Protein AF-A0A5Q4DHP2-F1 (afdb_monomer)

Radius of gyration: 15.1 Å; Cα contacts (8 Å, |Δi|>4): 391; chains: 1; bounding box: 38×34×38 Å

pLDDT: mean 88.83, std 15.79, range [31.44, 98.5]

Mean predicted aligned error: 5.49 Å

Sequence (181 aa):
MDDLSERLFAHYVGGRWRVPLSTQQMPVTGQDGRQIGQIVIAGARDFARAQAMMRGADGQARDRLALALKNICPVMAEAVALARPAEIPVLLAAEPDDPAAFGAVLGASLGAGGLWCPRPEVAPLATLIAVAVDAAEVPPGAFALLNAFTVQTSPLLRATGLATLGAARGGTPLGAAYMQL

Structure (mmCIF, N/CA/C/O backbone):
data_AF-A0A5Q4DHP2-F1
#
_entry.id   AF-A0A5Q4DHP2-F1
#
loop_
_atom_site.group_PDB
_atom_site.id
_atom_site.type_symbol
_atom_site.label_atom_id
_atom_site.label_alt_id
_atom_site.label_comp_id
_atom_site.label_asym_id
_atom_site.label_entity_id
_atom_site.label_seq_id
_atom_site.pdbx_PDB_ins_code
_atom_site.Cartn_x
_atom_site.Cartn_y
_atom_site.Cartn_z
_atom_site.occupancy
_atom_site.B_iso_or_equiv
_atom_site.auth_seq_id
_atom_site.auth_comp_id
_atom_site.auth_asym_id
_atom_site.auth_atom_id
_atom_site.pdbx_PDB_model_num
ATOM 1 N N . MET A 1 1 ? -21.307 5.635 -3.890 1.00 48.81 1 MET A N 1
ATOM 2 C CA . MET A 1 1 ? -20.833 6.150 -2.587 1.00 48.81 1 MET A CA 1
ATOM 3 C C . MET A 1 1 ? -20.654 4.993 -1.606 1.00 48.81 1 MET A C 1
ATOM 5 O O . MET A 1 1 ? -19.634 4.964 -0.937 1.00 48.81 1 MET A O 1
ATOM 9 N N . ASP A 1 2 ? -21.557 4.008 -1.627 1.00 56.94 2 ASP A N 1
ATOM 10 C CA . ASP A 1 2 ? -21.569 2.831 -0.733 1.00 56.94 2 ASP A CA 1
ATOM 11 C C . ASP A 1 2 ? -20.309 1.936 -0.797 1.00 56.94 2 ASP A C 1
ATOM 13 O O . ASP A 1 2 ? -19.827 1.461 0.228 1.00 56.94 2 ASP A O 1
ATOM 17 N N . ASP A 1 3 ? -19.691 1.793 -1.974 1.00 77.88 3 ASP A N 1
ATOM 18 C CA . ASP A 1 3 ? -18.500 0.944 -2.175 1.00 77.88 3 ASP A CA 1
ATOM 19 C C . ASP A 1 3 ? -17.247 1.446 -1.419 1.00 77.88 3 ASP A C 1
ATOM 21 O O . ASP A 1 3 ? -16.460 0.660 -0.896 1.00 77.88 3 ASP A O 1
ATOM 25 N N . LEU A 1 4 ? -17.063 2.767 -1.279 1.00 79.25 4 LEU A N 1
ATOM 26 C CA . LEU A 1 4 ? -15.888 3.301 -0.575 1.00 79.25 4 LEU A CA 1
ATOM 27 C C . LEU A 1 4 ? -15.957 3.007 0.929 1.00 79.25 4 LEU A C 1
ATOM 29 O O . LEU A 1 4 ? -14.945 2.651 1.532 1.00 79.25 4 LEU A O 1
ATOM 33 N N . SER A 1 5 ? -17.146 3.133 1.528 1.00 78.69 5 SER A N 1
ATOM 34 C CA . SER A 1 5 ? -17.343 2.817 2.943 1.00 78.69 5 SER A CA 1
ATOM 35 C C . SER A 1 5 ? -17.077 1.348 3.247 1.00 78.69 5 SER A C 1
ATOM 37 O O . SER A 1 5 ? -16.419 1.062 4.240 1.00 78.69 5 SER A O 1
ATOM 39 N N . GLU A 1 6 ? -17.502 0.420 2.386 1.00 84.44 6 GLU A N 1
ATOM 40 C CA . GLU A 1 6 ? -17.224 -1.010 2.569 1.00 84.44 6 GLU A CA 1
ATOM 41 C C . GLU A 1 6 ? -15.728 -1.320 2.442 1.00 84.44 6 GLU A C 1
ATOM 43 O O . GLU A 1 6 ? -15.166 -2.062 3.253 1.00 84.44 6 GLU A O 1
ATOM 48 N N . ARG A 1 7 ? -15.046 -0.692 1.477 1.00 90.38 7 ARG A N 1
ATOM 49 C CA . ARG A 1 7 ? -13.598 -0.857 1.280 1.00 90.38 7 ARG A CA 1
ATOM 50 C C . ARG A 1 7 ? -12.764 -0.313 2.439 1.00 90.38 7 ARG A C 1
ATOM 52 O O . ARG A 1 7 ? -11.714 -0.884 2.726 1.00 90.38 7 ARG A O 1
ATOM 59 N N . LEU A 1 8 ? -13.233 0.714 3.154 1.00 89.38 8 LEU A N 1
ATOM 60 C CA . LEU A 1 8 ? -12.570 1.205 4.373 1.00 89.38 8 LEU A CA 1
ATOM 61 C C . LEU A 1 8 ? -12.529 0.140 5.488 1.00 89.38 8 LEU A C 1
ATOM 63 O O . LEU A 1 8 ? -11.553 0.065 6.236 1.00 89.38 8 LEU A O 1
ATOM 67 N N . PHE A 1 9 ? -13.524 -0.748 5.557 1.00 93.19 9 PHE A N 1
ATOM 68 C CA . PHE A 1 9 ? -13.530 -1.872 6.503 1.00 93.19 9 PHE A CA 1
ATOM 69 C C . PHE A 1 9 ? -12.667 -3.062 6.062 1.00 93.19 9 PHE A C 1
ATOM 71 O O . PHE A 1 9 ? -12.514 -4.017 6.826 1.00 93.19 9 PHE A O 1
ATOM 78 N N . ALA A 1 10 ? -12.101 -3.035 4.856 1.00 95.00 10 ALA A N 1
ATOM 79 C CA . ALA A 1 10 ? -11.323 -4.129 4.295 1.00 95.00 10 ALA A CA 1
ATOM 80 C C . ALA A 1 10 ? -9.821 -3.812 4.238 1.00 95.00 10 ALA A C 1
ATOM 82 O O . ALA A 1 10 ? -9.379 -2.667 4.300 1.00 95.00 10 ALA A O 1
ATOM 83 N N . HIS A 1 11 ? -9.013 -4.859 4.101 1.00 96.94 11 HIS A N 1
ATOM 84 C CA . HIS A 1 11 ? -7.617 -4.743 3.688 1.00 96.94 11 HIS A CA 1
ATOM 85 C C . HIS A 1 11 ? -7.494 -5.135 2.221 1.00 96.94 11 HIS A C 1
ATOM 87 O O . HIS A 1 11 ? -8.142 -6.088 1.785 1.00 96.94 11 HIS A O 1
ATOM 93 N N . TYR A 1 12 ? -6.633 -4.461 1.465 1.00 97.88 12 TYR A N 1
ATOM 94 C CA . TYR A 1 12 ? -6.304 -4.898 0.112 1.00 97.88 12 TYR A CA 1
ATOM 95 C C . TYR A 1 12 ? -5.053 -5.771 0.178 1.00 97.88 12 TYR A C 1
ATOM 97 O O . TYR A 1 12 ? -3.960 -5.270 0.428 1.00 97.88 12 TYR A O 1
ATOM 105 N N . VAL A 1 13 ? -5.204 -7.090 0.028 1.00 97.75 13 VAL A N 1
ATOM 106 C CA . VAL A 1 13 ? -4.106 -8.053 0.213 1.00 97.75 13 VAL A CA 1
ATOM 107 C C . VAL A 1 13 ? -4.171 -9.156 -0.835 1.00 97.75 13 VAL A C 1
ATOM 109 O O . VAL A 1 13 ? -5.170 -9.874 -0.956 1.00 97.75 13 VAL A O 1
ATOM 112 N N . GLY A 1 14 ? -3.068 -9.330 -1.566 1.00 96.06 14 GLY A N 1
ATOM 113 C CA . GLY A 1 14 ? -2.973 -10.345 -2.612 1.00 96.06 14 GLY A CA 1
ATOM 114 C C . GLY A 1 14 ? -3.927 -10.070 -3.773 1.00 96.06 14 GLY A C 1
ATOM 115 O O . GLY A 1 14 ? -4.608 -10.991 -4.223 1.00 96.06 14 GLY A O 1
ATOM 116 N N . GLY A 1 15 ? -4.018 -8.804 -4.192 1.00 96.62 15 GLY A N 1
ATOM 117 C CA . GLY A 1 15 ? -4.830 -8.377 -5.335 1.00 96.62 15 GLY A CA 1
ATOM 118 C C . GLY A 1 15 ? -6.342 -8.433 -5.104 1.00 96.62 15 GLY A C 1
ATOM 119 O O . GLY A 1 15 ? -7.086 -8.603 -6.060 1.00 96.62 15 GLY A O 1
ATOM 120 N N . ARG A 1 16 ? -6.805 -8.431 -3.844 1.00 96.81 16 ARG A N 1
ATOM 121 C CA . ARG A 1 16 ? -8.233 -8.492 -3.492 1.00 96.81 16 ARG A CA 1
ATOM 122 C C . ARG A 1 16 ? -8.518 -7.748 -2.194 1.00 96.81 16 ARG A C 1
ATOM 124 O O . ARG A 1 16 ? -7.707 -7.787 -1.266 1.00 96.81 16 ARG A O 1
ATOM 131 N N . TRP A 1 17 ? -9.719 -7.192 -2.093 1.00 97.06 17 TRP A N 1
ATOM 132 C CA . TRP A 1 17 ? -10.302 -6.746 -0.828 1.00 97.06 17 TRP A CA 1
ATOM 133 C C . TRP A 1 17 ? -10.620 -7.956 0.054 1.00 97.06 17 TRP A C 1
ATOM 135 O O . TRP A 1 17 ? -11.242 -8.926 -0.388 1.00 97.06 17 TRP A O 1
ATOM 145 N N . ARG A 1 18 ? -10.148 -7.940 1.298 1.00 96.38 18 ARG A N 1
ATOM 146 C CA . ARG A 1 18 ? -10.297 -9.038 2.255 1.00 96.38 18 ARG A CA 1
ATOM 147 C C . ARG A 1 18 ? -10.764 -8.514 3.596 1.00 96.38 18 ARG A C 1
ATOM 149 O O . ARG A 1 18 ? -10.288 -7.486 4.072 1.00 96.38 18 ARG A O 1
ATOM 156 N N . VAL A 1 19 ? -11.613 -9.309 4.238 1.00 95.12 19 VAL A N 1
ATOM 157 C CA . VAL A 1 19 ? -12.002 -9.082 5.627 1.00 95.12 19 VAL A CA 1
ATOM 158 C C . VAL A 1 19 ? -10.744 -9.153 6.516 1.00 95.12 19 VAL A C 1
ATOM 160 O O . VAL A 1 19 ? -9.945 -10.103 6.389 1.00 95.12 19 VAL A O 1
ATOM 163 N N . PRO A 1 20 ? -10.519 -8.145 7.369 1.00 96.06 20 PRO A N 1
ATOM 164 C CA . PRO A 1 20 ? -9.469 -8.150 8.382 1.00 96.06 20 PRO A CA 1
ATOM 165 C C . PRO A 1 20 ? -9.639 -9.312 9.366 1.00 96.06 20 PRO A C 1
ATOM 167 O O . PRO A 1 20 ? -10.753 -9.748 9.647 1.00 96.06 20 PRO A O 1
ATOM 170 N N . LEU A 1 21 ? -8.529 -9.855 9.863 1.00 95.12 21 LEU A N 1
ATOM 171 C CA . LEU A 1 21 ? -8.540 -10.923 10.872 1.00 95.12 21 LEU A CA 1
ATOM 172 C C . LEU A 1 21 ? -8.610 -10.362 12.296 1.00 95.12 21 LEU A C 1
ATOM 174 O O . LEU A 1 21 ? -8.983 -11.078 13.226 1.00 95.12 21 LEU A O 1
ATOM 178 N N . SER A 1 22 ? -8.226 -9.100 12.463 1.00 93.06 22 SER A N 1
ATOM 179 C CA . SER A 1 22 ? -8.488 -8.307 13.659 1.00 93.06 22 SER A CA 1
ATOM 180 C C . SER A 1 22 ? -9.963 -7.910 13.765 1.00 93.06 22 SER A C 1
ATOM 182 O O . SER A 1 22 ? -10.685 -7.855 12.773 1.00 93.06 22 SER A O 1
ATOM 184 N N . THR A 1 23 ? -10.406 -7.597 14.981 1.00 92.44 23 THR A N 1
ATOM 185 C CA . THR A 1 23 ? -11.750 -7.072 15.273 1.00 92.44 23 THR A CA 1
ATOM 186 C C . THR A 1 23 ? -11.724 -5.633 15.776 1.00 92.44 23 THR A C 1
ATOM 188 O O . THR A 1 23 ? -12.780 -5.043 15.998 1.00 92.44 23 THR A O 1
ATOM 191 N N . GLN A 1 24 ? -10.538 -5.056 15.974 1.00 93.62 24 GLN A N 1
ATOM 192 C CA . GLN A 1 24 ? -10.408 -3.720 16.533 1.00 93.62 24 GLN A CA 1
ATOM 193 C C . GLN A 1 24 ? -10.740 -2.665 15.480 1.00 93.62 24 GLN A C 1
ATOM 195 O O . GLN A 1 24 ? -10.129 -2.644 14.419 1.00 93.62 24 GLN A O 1
ATOM 200 N N . GLN A 1 25 ? -11.674 -1.767 15.785 1.00 94.12 25 GLN A N 1
ATOM 201 C CA . GLN A 1 25 ? -12.163 -0.755 14.850 1.00 94.12 25 GLN A CA 1
ATOM 202 C C . GLN A 1 25 ? -11.811 0.662 15.304 1.00 94.12 25 GLN A C 1
ATOM 204 O O . GLN A 1 25 ? -11.625 0.917 16.495 1.00 94.12 25 GLN A O 1
ATOM 209 N N . MET A 1 26 ? -11.750 1.587 14.350 1.00 93.31 26 MET A N 1
ATOM 210 C CA . MET A 1 26 ? -11.529 3.012 14.591 1.00 93.31 26 MET A CA 1
ATOM 211 C C . MET A 1 26 ? -12.371 3.849 13.616 1.00 93.31 26 MET A C 1
ATOM 213 O O . MET A 1 26 ? -12.418 3.519 12.427 1.00 93.31 26 MET A O 1
ATOM 217 N N . PRO A 1 27 ? -13.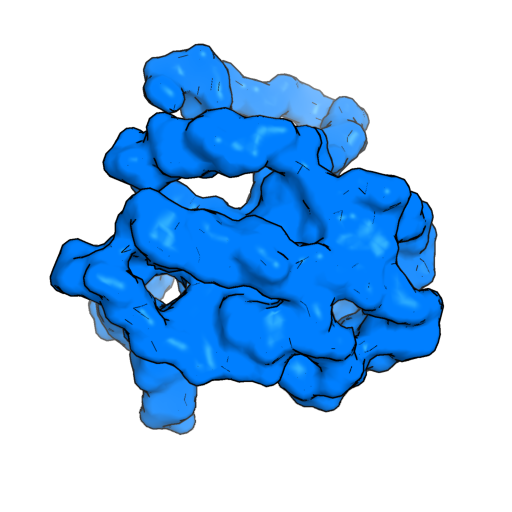052 4.916 14.080 1.00 92.88 27 PRO A N 1
ATOM 218 C CA . PRO A 1 27 ? -13.771 5.815 13.186 1.00 92.88 27 PRO A CA 1
ATOM 219 C C . PRO A 1 27 ? -12.794 6.594 12.302 1.00 92.88 27 PRO A C 1
ATOM 221 O O . PRO A 1 27 ? -11.733 7.016 12.756 1.00 92.88 27 PRO A O 1
ATOM 224 N N . VAL A 1 28 ? -13.184 6.823 11.050 1.00 89.44 28 VAL A N 1
ATOM 225 C CA . VAL A 1 28 ? -12.480 7.736 10.144 1.00 89.44 28 VAL A CA 1
ATOM 226 C C . VAL A 1 28 ? -13.277 9.027 10.069 1.00 89.44 28 VAL A C 1
ATOM 228 O O . VAL A 1 28 ? -14.464 9.009 9.729 1.00 89.44 28 VAL A O 1
ATOM 231 N N . THR A 1 29 ? -12.632 10.144 10.386 1.00 88.44 29 THR A N 1
ATOM 232 C CA . THR A 1 29 ? -13.229 11.481 10.331 1.00 88.44 29 THR A CA 1
ATOM 233 C C . THR A 1 29 ? -12.722 12.252 9.120 1.00 88.44 29 THR A C 1
ATOM 235 O O . THR A 1 29 ? -11.529 12.233 8.820 1.00 88.44 29 THR A O 1
ATOM 238 N N . GLY A 1 30 ? -13.628 12.940 8.429 1.00 83.31 30 GLY A N 1
ATOM 239 C CA . GLY A 1 30 ? -13.288 13.908 7.394 1.00 83.31 30 GLY A CA 1
ATOM 240 C C . GLY A 1 30 ? -12.648 15.171 7.977 1.00 83.31 30 GLY A C 1
ATOM 241 O O . GLY A 1 30 ? -12.570 15.355 9.192 1.00 83.31 30 GLY A O 1
ATOM 242 N N . GLN A 1 31 ? -12.215 16.073 7.096 1.00 81.88 31 GLN A N 1
ATOM 243 C CA . GLN A 1 31 ? -11.607 17.354 7.489 1.00 81.88 31 GLN A CA 1
ATOM 244 C C . GLN A 1 31 ? -12.572 18.274 8.254 1.00 81.88 31 GLN A C 1
ATOM 246 O O . GLN A 1 31 ? -12.134 19.115 9.031 1.00 81.88 31 GLN A O 1
ATOM 251 N N . ASP A 1 32 ? -13.879 18.104 8.057 1.00 86.69 32 ASP A N 1
ATOM 252 C CA . ASP A 1 32 ? -14.941 18.815 8.776 1.00 86.69 32 ASP A CA 1
ATOM 253 C C . ASP A 1 32 ? -15.258 18.197 10.154 1.00 86.69 32 ASP A C 1
ATOM 255 O O . ASP A 1 32 ? -16.198 18.621 10.828 1.00 86.69 32 ASP A O 1
ATOM 259 N N . GLY A 1 33 ? -14.498 17.175 10.566 1.00 86.19 33 GLY A N 1
ATOM 260 C CA . GLY A 1 33 ? -14.683 16.441 11.815 1.00 86.19 33 GLY A CA 1
ATOM 261 C C . GLY A 1 33 ? -15.840 15.441 11.793 1.00 86.19 33 GLY A C 1
ATOM 262 O O . GLY A 1 33 ? -16.047 14.737 12.783 1.00 86.19 33 GLY A O 1
ATOM 263 N N . ARG A 1 34 ? -16.596 15.330 10.693 1.00 89.12 34 ARG A N 1
ATOM 264 C CA . ARG A 1 34 ? -17.684 14.351 10.591 1.00 89.12 34 ARG A CA 1
ATOM 265 C C . ARG A 1 34 ? -17.127 12.961 10.342 1.00 89.12 34 ARG A C 1
ATOM 267 O O . ARG A 1 34 ? -16.159 12.785 9.608 1.00 89.12 34 ARG A O 1
ATOM 274 N N . GLN A 1 35 ? -17.767 11.950 10.918 1.00 90.06 35 GLN A N 1
ATOM 275 C CA . GLN A 1 35 ? -17.424 10.566 10.625 1.00 90.06 35 GLN A CA 1
ATOM 276 C C . GLN A 1 35 ? -17.836 10.222 9.187 1.00 90.06 35 GLN A C 1
ATOM 278 O O . GLN A 1 35 ? -19.002 10.364 8.823 1.00 90.06 35 GLN A O 1
ATOM 283 N N . ILE A 1 36 ? -16.877 9.752 8.390 1.00 86.94 36 ILE A N 1
ATOM 284 C CA . ILE A 1 36 ? -17.075 9.353 6.986 1.00 86.94 36 ILE A CA 1
ATOM 285 C C . ILE A 1 36 ? -16.995 7.834 6.786 1.00 86.94 36 ILE A C 1
ATOM 287 O O . ILE A 1 36 ? -17.306 7.336 5.708 1.00 86.94 36 ILE A O 1
ATOM 291 N N . GLY A 1 37 ? -16.585 7.088 7.815 1.00 89.06 37 GLY A N 1
ATOM 292 C CA . GLY A 1 37 ? -16.509 5.631 7.780 1.00 89.06 37 GLY A CA 1
ATOM 293 C C . GLY A 1 37 ? -15.871 5.049 9.037 1.00 89.06 37 GLY A C 1
ATOM 294 O O . GLY A 1 37 ? -15.739 5.731 10.059 1.00 89.06 37 GLY A O 1
ATOM 295 N N . GLN A 1 38 ? -15.471 3.783 8.961 1.00 92.81 38 GLN A N 1
ATOM 296 C CA . GLN A 1 38 ? -14.620 3.142 9.961 1.00 92.81 38 GLN A CA 1
ATOM 297 C C . GLN A 1 38 ? -13.604 2.239 9.265 1.00 92.81 38 GLN A C 1
ATOM 299 O O . GLN A 1 38 ? -13.828 1.769 8.151 1.00 92.81 38 GLN A O 1
ATOM 304 N N . ILE A 1 39 ? -12.494 2.007 9.949 1.00 94.12 39 ILE A N 1
ATOM 305 C CA . ILE A 1 39 ? -11.455 1.062 9.555 1.00 94.12 39 ILE A CA 1
ATOM 306 C C . ILE A 1 39 ? -11.325 -0.020 10.620 1.00 94.12 39 ILE A C 1
ATOM 308 O O . ILE A 1 39 ? -11.606 0.217 11.797 1.00 94.12 39 ILE A O 1
ATOM 312 N N . VAL A 1 40 ? -10.838 -1.191 10.223 1.00 95.06 40 VAL A N 1
ATOM 313 C CA . VAL A 1 40 ? -10.347 -2.202 11.165 1.00 95.06 40 VAL A CA 1
ATOM 314 C C . VAL A 1 40 ? -8.829 -2.087 11.239 1.00 95.06 40 VAL A C 1
ATOM 316 O O . VAL A 1 40 ? -8.166 -2.063 10.206 1.00 95.06 40 VAL A O 1
ATOM 319 N N . ILE A 1 41 ? -8.283 -2.008 12.448 1.00 94.25 41 ILE A N 1
ATOM 320 C CA . ILE A 1 41 ? -6.846 -1.927 12.708 1.00 94.25 41 ILE A CA 1
ATOM 321 C C . ILE A 1 41 ? -6.234 -3.318 12.530 1.00 94.25 41 ILE A C 1
ATOM 323 O O . ILE A 1 41 ? -6.621 -4.267 13.215 1.00 94.25 41 ILE A O 1
ATOM 327 N N . ALA A 1 42 ? -5.260 -3.425 11.631 1.00 95.12 42 ALA A N 1
ATOM 328 C CA . ALA A 1 42 ? -4.580 -4.656 11.269 1.00 95.12 42 ALA A CA 1
ATOM 329 C C . ALA A 1 42 ? -3.868 -5.286 12.471 1.00 95.12 42 ALA A C 1
ATOM 331 O O . ALA A 1 42 ? -3.064 -4.648 13.155 1.00 95.12 42 ALA A O 1
ATOM 332 N N . GLY A 1 43 ? -4.137 -6.571 12.702 1.00 95.25 43 GLY A N 1
ATOM 333 C CA . GLY A 1 43 ? -3.461 -7.362 13.728 1.00 95.25 43 GLY A CA 1
ATOM 334 C C . GLY A 1 43 ? -2.265 -8.134 13.171 1.00 95.25 43 GLY A C 1
ATOM 335 O O . GLY A 1 43 ? -2.049 -8.208 11.963 1.00 95.25 43 GLY A O 1
ATOM 336 N N . ALA A 1 44 ? -1.508 -8.807 14.042 1.00 95.12 44 ALA A N 1
ATOM 337 C CA . ALA A 1 44 ? -0.331 -9.592 13.643 1.00 95.12 44 ALA A CA 1
ATOM 338 C C . ALA A 1 44 ? -0.628 -10.619 12.528 1.00 95.12 44 ALA A C 1
ATOM 340 O O . ALA A 1 44 ? 0.183 -10.826 11.626 1.00 95.12 44 ALA A O 1
ATOM 341 N N . ARG A 1 45 ? -1.819 -11.232 12.553 1.00 96.44 45 ARG A N 1
ATOM 342 C CA . ARG A 1 45 ? -2.266 -12.177 11.519 1.00 96.44 45 ARG A CA 1
ATOM 343 C C . ARG A 1 45 ? -2.508 -11.513 10.161 1.00 96.44 45 ARG A C 1
ATOM 345 O O . ARG A 1 45 ? -2.268 -12.150 9.138 1.00 96.44 45 ARG A O 1
ATOM 352 N N . ASP A 1 46 ? -2.944 -10.256 10.136 1.00 97.38 46 ASP A N 1
ATOM 353 C CA . ASP A 1 46 ? -3.106 -9.488 8.899 1.00 97.38 46 ASP A CA 1
ATOM 354 C C . ASP A 1 46 ? -1.747 -9.163 8.274 1.00 97.38 46 ASP A C 1
ATOM 356 O O . ASP A 1 46 ? -1.556 -9.389 7.078 1.00 97.38 46 ASP A O 1
ATOM 360 N N . PHE A 1 47 ? -0.773 -8.749 9.093 1.00 96.38 47 PHE A N 1
ATOM 361 C CA . PHE A 1 47 ? 0.612 -8.533 8.659 1.00 96.38 47 PHE A CA 1
ATOM 362 C C . PHE A 1 47 ? 1.267 -9.806 8.124 1.00 96.38 47 PHE A C 1
ATOM 364 O O . PHE A 1 47 ? 1.908 -9.770 7.073 1.00 96.38 47 PHE A O 1
ATOM 371 N N . ALA A 1 48 ? 1.107 -10.935 8.820 1.00 96.38 48 ALA A N 1
ATOM 372 C CA . ALA A 1 48 ? 1.632 -12.220 8.363 1.00 96.38 48 ALA A CA 1
ATOM 373 C C . ALA A 1 48 ? 1.004 -12.638 7.022 1.00 96.38 48 ALA A C 1
ATOM 375 O O . ALA A 1 48 ? 1.715 -13.057 6.109 1.00 96.38 48 ALA A O 1
ATOM 376 N N . ARG A 1 49 ? -0.318 -12.460 6.874 1.00 97.31 49 ARG A N 1
ATOM 377 C CA . ARG A 1 49 ? -1.042 -12.724 5.623 1.00 97.31 49 ARG A CA 1
ATOM 378 C C . ARG A 1 49 ? -0.539 -11.844 4.478 1.00 97.31 49 ARG A C 1
ATOM 380 O O . ARG A 1 49 ? -0.335 -12.360 3.386 1.00 97.31 49 ARG A O 1
ATOM 387 N N . ALA A 1 50 ? -0.325 -10.550 4.714 1.00 97.38 50 ALA A N 1
ATOM 388 C CA . ALA A 1 50 ? 0.182 -9.638 3.691 1.00 97.38 50 ALA A CA 1
ATOM 389 C C . ALA A 1 50 ? 1.599 -10.009 3.235 1.00 97.38 50 ALA A C 1
ATOM 391 O O . ALA A 1 50 ? 1.834 -10.150 2.037 1.00 97.38 50 ALA A O 1
ATOM 392 N N . GLN A 1 51 ? 2.513 -10.246 4.179 1.00 96.38 51 GLN A N 1
ATOM 393 C CA . GLN A 1 51 ? 3.902 -10.611 3.879 1.00 96.38 51 GLN A CA 1
ATOM 394 C C . GLN A 1 51 ? 4.018 -11.939 3.129 1.00 96.38 51 GLN A C 1
ATOM 396 O O . GLN A 1 51 ? 4.753 -12.031 2.149 1.00 96.38 51 GLN A O 1
ATOM 401 N N . ALA A 1 52 ? 3.248 -12.955 3.529 1.00 97.19 52 ALA A N 1
ATOM 402 C CA . ALA A 1 52 ? 3.262 -14.262 2.870 1.00 97.19 52 ALA A CA 1
ATOM 403 C C . ALA A 1 52 ? 2.854 -14.198 1.386 1.00 97.19 52 ALA A C 1
ATOM 405 O O . ALA A 1 52 ? 3.194 -15.094 0.612 1.00 97.19 52 ALA A O 1
ATOM 406 N N . MET A 1 53 ? 2.127 -13.151 0.987 1.00 97.44 53 MET A N 1
ATOM 407 C CA . MET A 1 53 ? 1.648 -12.958 -0.379 1.00 97.44 53 MET A CA 1
ATOM 408 C C . MET A 1 53 ? 2.530 -12.018 -1.209 1.00 97.44 53 MET A C 1
ATOM 410 O O . MET A 1 53 ? 2.233 -11.849 -2.386 1.00 97.44 53 MET A O 1
ATOM 414 N N . MET A 1 54 ? 3.589 -11.420 -0.650 1.00 97.69 54 MET A N 1
ATOM 415 C CA . MET A 1 54 ? 4.414 -10.432 -1.358 1.00 97.69 54 MET A CA 1
ATOM 416 C C . MET A 1 54 ? 5.141 -11.022 -2.561 1.00 97.69 54 MET A C 1
ATOM 418 O O . MET A 1 54 ? 5.829 -12.045 -2.456 1.00 97.69 54 MET A O 1
ATOM 422 N N . ARG A 1 55 ? 4.997 -10.355 -3.704 1.00 97.06 55 ARG A N 1
ATOM 423 C CA . ARG A 1 55 ? 5.612 -10.713 -4.986 1.00 97.06 55 ARG A CA 1
ATOM 424 C C . ARG A 1 55 ? 5.815 -9.447 -5.808 1.00 97.06 55 ARG A C 1
ATOM 426 O O . ARG A 1 55 ? 5.013 -8.535 -5.704 1.00 97.06 55 ARG A O 1
ATOM 433 N N . GLY A 1 56 ? 6.850 -9.407 -6.638 1.00 96.00 56 GLY A N 1
ATOM 434 C CA . GLY A 1 56 ? 7.054 -8.305 -7.575 1.00 96.00 56 GLY A CA 1
ATOM 435 C C . GLY A 1 56 ? 6.039 -8.289 -8.720 1.00 96.00 56 GLY A C 1
ATOM 436 O O . GLY A 1 56 ? 5.414 -9.303 -9.038 1.00 96.00 56 GLY A O 1
ATOM 437 N N . ALA A 1 57 ? 5.919 -7.135 -9.359 1.00 97.06 57 ALA A N 1
ATOM 438 C CA . ALA A 1 57 ? 5.233 -6.915 -10.619 1.00 97.06 57 ALA A CA 1
ATOM 439 C C . ALA A 1 57 ? 6.230 -6.464 -11.695 1.00 97.06 57 ALA A C 1
ATOM 441 O O . ALA A 1 57 ? 7.318 -5.967 -11.398 1.00 97.06 57 ALA A O 1
ATOM 442 N N . ASP A 1 58 ? 5.852 -6.647 -12.958 1.00 95.94 58 ASP A N 1
ATOM 443 C CA . ASP A 1 58 ? 6.651 -6.201 -14.093 1.00 95.94 58 ASP A CA 1
ATOM 444 C C . ASP A 1 58 ? 6.491 -4.693 -14.370 1.00 95.94 58 ASP A C 1
ATOM 446 O O . ASP A 1 58 ? 5.667 -3.989 -13.776 1.00 95.94 58 ASP A O 1
ATOM 450 N N . GLY A 1 59 ? 7.306 -4.184 -15.299 1.00 96.12 59 GLY A N 1
ATOM 451 C CA . GLY A 1 59 ? 7.238 -2.784 -15.720 1.00 96.12 59 GLY A CA 1
ATOM 452 C C . GLY A 1 59 ? 5.882 -2.403 -16.321 1.00 96.12 59 GLY A C 1
ATOM 453 O O . GLY A 1 59 ? 5.411 -1.296 -16.083 1.00 96.12 59 GLY A O 1
ATOM 454 N N . GLN A 1 60 ? 5.204 -3.325 -17.014 1.00 97.50 60 GLN A N 1
ATOM 455 C CA . GLN A 1 60 ? 3.906 -3.044 -17.633 1.00 97.50 60 GLN A CA 1
ATOM 456 C C . GLN A 1 60 ? 2.812 -2.811 -16.588 1.00 97.50 60 GLN A C 1
ATOM 458 O O . GLN A 1 60 ? 1.987 -1.913 -16.751 1.00 97.50 60 GLN A O 1
ATOM 463 N N . ALA A 1 61 ? 2.793 -3.587 -15.504 1.00 97.69 61 ALA A N 1
ATOM 464 C CA . ALA A 1 61 ? 1.868 -3.381 -14.393 1.00 97.69 61 ALA A CA 1
ATOM 465 C C . ALA A 1 61 ? 2.083 -2.022 -13.716 1.00 97.69 61 ALA A C 1
ATOM 467 O O . ALA A 1 61 ? 1.116 -1.343 -13.365 1.00 97.69 61 ALA A O 1
ATOM 468 N N . ARG A 1 62 ? 3.340 -1.590 -13.581 1.00 97.81 62 ARG A N 1
ATOM 469 C CA . ARG A 1 62 ? 3.668 -0.254 -13.072 1.00 97.81 62 ARG A CA 1
ATOM 470 C C . ARG A 1 62 ? 3.196 0.854 -14.015 1.00 97.81 62 ARG A C 1
ATOM 472 O O . ARG A 1 62 ? 2.621 1.830 -13.541 1.00 97.81 62 ARG A O 1
ATOM 479 N N . ASP A 1 63 ? 3.369 0.688 -15.324 1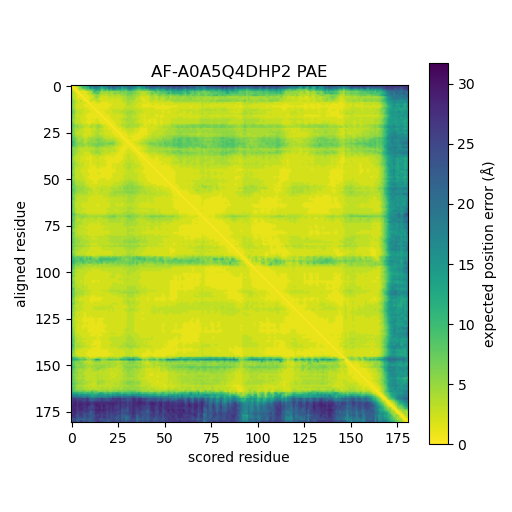.00 97.94 63 ASP A N 1
ATOM 480 C CA . ASP A 1 63 ? 2.899 1.659 -16.320 1.00 97.94 63 ASP A CA 1
ATOM 481 C C . ASP A 1 63 ? 1.363 1.767 -16.325 1.00 97.94 63 ASP A C 1
ATOM 483 O O . ASP A 1 63 ? 0.813 2.871 -16.384 1.00 97.94 63 ASP A O 1
ATOM 487 N N . ARG A 1 64 ? 0.649 0.638 -16.180 1.00 98.19 64 ARG A N 1
ATOM 488 C CA . ARG A 1 64 ? -0.815 0.633 -16.002 1.00 98.19 64 ARG A CA 1
ATOM 489 C C . ARG A 1 64 ? -1.236 1.355 -14.725 1.00 98.19 64 ARG A C 1
ATOM 491 O O . ARG A 1 64 ? -2.182 2.141 -14.765 1.00 98.19 64 ARG A O 1
ATOM 498 N N . LEU A 1 65 ? -0.527 1.138 -13.613 1.00 98.31 65 LEU A N 1
ATOM 499 C CA . LEU A 1 65 ? -0.804 1.855 -12.367 1.00 98.31 65 LEU A CA 1
ATOM 500 C C . LEU A 1 65 ? -0.583 3.361 -12.527 1.00 98.31 65 LEU A C 1
ATOM 502 O O . LEU A 1 65 ? -1.436 4.144 -12.113 1.00 98.31 65 LEU A O 1
ATOM 506 N N . ALA A 1 66 ? 0.519 3.775 -13.154 1.00 98.12 66 ALA A N 1
ATOM 507 C CA . ALA A 1 66 ? 0.774 5.183 -13.444 1.00 98.12 66 ALA A CA 1
ATOM 508 C C . ALA A 1 66 ? -0.380 5.798 -14.255 1.00 98.12 66 ALA A C 1
ATOM 510 O O . ALA A 1 66 ? -0.890 6.863 -13.903 1.00 98.12 66 ALA A O 1
ATOM 511 N N . LEU A 1 67 ? -0.866 5.102 -15.287 1.00 97.88 67 LEU A N 1
ATOM 512 C CA . LEU A 1 67 ? -2.014 5.562 -16.068 1.00 97.88 67 LEU A CA 1
ATOM 513 C C . LEU A 1 67 ? -3.293 5.681 -15.220 1.00 97.88 67 LEU A C 1
ATOM 515 O O . LEU A 1 67 ? -3.986 6.694 -15.317 1.00 97.88 67 LEU A O 1
ATOM 519 N N . ALA A 1 68 ? -3.586 4.695 -14.367 1.00 96.88 68 ALA A N 1
ATOM 520 C CA . ALA A 1 68 ? -4.757 4.710 -13.486 1.00 96.88 68 ALA A CA 1
ATOM 521 C C . ALA A 1 68 ? -4.705 5.858 -12.459 1.00 96.88 68 ALA A C 1
ATOM 523 O O . ALA A 1 68 ? -5.720 6.498 -12.176 1.00 96.88 68 ALA A O 1
ATOM 524 N N . LEU A 1 69 ? -3.512 6.172 -11.946 1.00 96.81 69 LEU A N 1
ATOM 525 C CA . LEU A 1 69 ? -3.296 7.264 -10.995 1.00 96.81 69 LEU A CA 1
ATOM 526 C C . LEU A 1 69 ? -3.372 8.653 -11.638 1.00 96.81 69 LEU A C 1
ATOM 528 O O . LEU A 1 69 ? -3.542 9.633 -10.914 1.00 96.81 69 LEU A O 1
ATOM 532 N N . LYS A 1 70 ? -3.297 8.775 -12.969 1.00 95.12 70 LYS A N 1
ATOM 533 C CA . LYS A 1 70 ? -3.268 10.074 -13.664 1.00 95.12 70 LYS A CA 1
ATOM 534 C C . LYS A 1 70 ? -4.485 10.953 -13.356 1.00 95.12 70 LYS A C 1
ATOM 536 O O . LYS A 1 70 ? -4.344 12.167 -13.256 1.00 95.12 70 LYS A O 1
ATOM 541 N N . ASN A 1 71 ? -5.653 10.341 -13.157 1.00 87.44 71 ASN A N 1
ATOM 542 C CA . ASN A 1 71 ? -6.890 11.049 -12.804 1.00 87.44 71 ASN A CA 1
ATOM 543 C C . ASN A 1 71 ? -7.001 11.37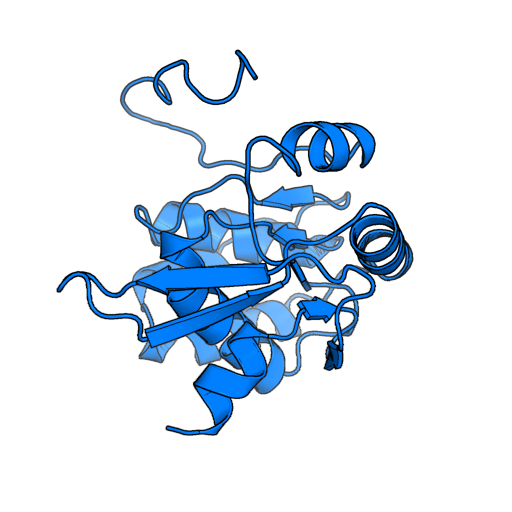7 -11.306 1.00 87.44 71 ASN A C 1
ATOM 545 O O . ASN A 1 71 ? -7.837 12.191 -10.925 1.00 87.44 71 ASN A O 1
ATOM 549 N N . ILE A 1 72 ? -6.180 10.745 -10.463 1.00 90.81 72 ILE A N 1
ATOM 550 C CA . ILE A 1 72 ? -6.129 10.992 -9.017 1.00 90.81 72 ILE A CA 1
ATOM 551 C C . ILE A 1 72 ? -5.085 12.072 -8.727 1.00 90.81 72 ILE A C 1
ATOM 553 O O . ILE A 1 72 ? -5.379 13.074 -8.082 1.00 90.81 72 ILE A O 1
ATOM 557 N N . CYS A 1 73 ? -3.859 11.877 -9.215 1.00 95.31 73 CYS A N 1
ATOM 558 C CA . CYS A 1 73 ? -2.754 12.810 -9.052 1.00 95.31 73 CYS A CA 1
ATOM 559 C C . CYS A 1 73 ? -1.713 12.617 -10.175 1.00 95.31 73 CYS A C 1
ATOM 561 O O . CYS A 1 73 ? -0.930 11.663 -10.124 1.00 95.31 73 CYS A O 1
ATOM 563 N N . PRO A 1 74 ? -1.642 13.524 -11.171 1.00 95.94 74 PRO A N 1
ATOM 564 C CA . PRO A 1 74 ? -0.682 13.425 -12.276 1.00 95.94 74 PRO A CA 1
ATOM 565 C C . PRO A 1 74 ? 0.786 13.364 -11.832 1.00 95.94 74 PRO A C 1
ATOM 567 O O . PRO A 1 74 ? 1.569 12.618 -12.409 1.00 95.94 74 PRO A O 1
ATOM 570 N N . VAL A 1 75 ? 1.145 14.104 -10.778 1.00 96.75 75 VAL A N 1
ATOM 571 C CA . VAL A 1 75 ? 2.511 14.130 -10.227 1.00 96.75 75 VAL A CA 1
ATOM 572 C C . VAL A 1 75 ? 2.895 12.767 -9.644 1.00 96.75 75 VAL A C 1
ATOM 574 O O . VAL A 1 75 ? 3.987 12.262 -9.891 1.00 96.75 75 VAL A O 1
ATOM 577 N N . MET A 1 76 ? 1.976 12.134 -8.910 1.00 96.69 76 MET A N 1
ATOM 578 C CA . MET A 1 76 ? 2.181 10.785 -8.379 1.00 96.69 76 MET A CA 1
ATOM 579 C C . MET A 1 76 ? 2.311 9.758 -9.506 1.00 96.69 76 MET A C 1
ATOM 581 O O . MET A 1 76 ? 3.183 8.895 -9.449 1.00 96.69 76 MET A O 1
ATOM 585 N N . ALA A 1 77 ? 1.470 9.863 -10.538 1.00 97.50 77 ALA A N 1
ATOM 586 C CA . ALA A 1 77 ? 1.511 8.988 -11.705 1.00 97.50 77 ALA A CA 1
ATOM 587 C C . ALA A 1 77 ? 2.866 9.036 -12.429 1.00 97.50 77 ALA A C 1
ATOM 589 O O . ALA A 1 77 ? 3.441 7.989 -12.727 1.00 97.50 77 ALA A O 1
ATOM 590 N N . GLU A 1 78 ? 3.395 10.236 -12.675 1.00 97.75 78 GLU A N 1
ATOM 591 C CA . GLU A 1 78 ? 4.712 10.416 -13.293 1.00 97.75 78 GLU A CA 1
ATOM 592 C C . GLU A 1 78 ? 5.822 9.785 -12.442 1.00 97.75 78 GLU A C 1
ATOM 594 O O . GLU A 1 78 ? 6.645 9.021 -12.951 1.00 97.75 78 GLU A O 1
ATOM 599 N N . ALA A 1 79 ? 5.799 10.023 -11.130 1.00 97.50 79 ALA A N 1
ATOM 600 C CA . ALA A 1 79 ? 6.778 9.447 -10.218 1.00 97.50 79 ALA A CA 1
ATOM 601 C C . ALA A 1 79 ? 6.704 7.909 -10.150 1.00 97.50 79 ALA A C 1
ATOM 603 O O . ALA A 1 79 ? 7.745 7.255 -10.086 1.00 97.50 79 ALA A O 1
ATOM 604 N N . VAL A 1 80 ? 5.503 7.318 -10.223 1.00 97.88 80 VAL A N 1
ATOM 605 C CA . VAL A 1 80 ? 5.326 5.856 -10.309 1.00 97.88 80 VAL A CA 1
ATOM 606 C C . VAL A 1 80 ? 5.967 5.300 -11.580 1.00 97.88 80 VAL A C 1
ATOM 608 O O . VAL A 1 80 ? 6.675 4.296 -11.502 1.00 97.88 80 VAL A O 1
ATOM 611 N N . ALA A 1 81 ? 5.763 5.943 -12.734 1.00 97.56 81 ALA A N 1
ATOM 612 C CA . ALA A 1 81 ? 6.314 5.484 -14.012 1.00 97.56 81 ALA A CA 1
ATOM 613 C C . ALA A 1 81 ? 7.855 5.508 -14.033 1.00 97.56 81 ALA A C 1
ATOM 615 O O . ALA A 1 81 ? 8.492 4.595 -14.561 1.00 97.56 81 ALA A O 1
ATOM 616 N N . LEU A 1 82 ? 8.455 6.535 -13.422 1.00 97.00 82 LEU A N 1
ATOM 617 C CA . LEU A 1 82 ? 9.906 6.751 -13.403 1.00 97.00 82 LEU A CA 1
ATOM 618 C C . LEU A 1 82 ? 10.637 6.001 -12.280 1.00 97.00 82 LEU A C 1
ATOM 620 O O . LEU A 1 82 ? 11.870 5.988 -12.249 1.00 97.00 82 LEU A O 1
ATOM 624 N N . ALA A 1 83 ? 9.910 5.388 -11.347 1.00 96.94 83 ALA A N 1
ATOM 625 C CA . ALA A 1 83 ? 10.510 4.768 -10.177 1.00 96.94 83 ALA A CA 1
ATOM 626 C C . ALA A 1 83 ? 11.463 3.618 -10.546 1.00 96.94 83 ALA A C 1
ATOM 628 O O . ALA A 1 83 ? 11.162 2.754 -11.376 1.00 96.94 83 ALA A O 1
ATOM 629 N N . ARG A 1 84 ? 12.608 3.544 -9.863 1.00 96.00 84 ARG A N 1
ATOM 630 C CA . ARG A 1 84 ? 13.482 2.367 -9.929 1.00 96.00 84 ARG A CA 1
ATOM 631 C C . ARG A 1 84 ? 12.881 1.252 -9.062 1.00 96.00 84 ARG A C 1
ATOM 633 O O . ARG A 1 84 ? 12.645 1.505 -7.883 1.00 96.00 84 ARG A O 1
ATOM 640 N N . PRO A 1 85 ? 12.644 0.041 -9.599 1.00 96.31 85 PRO A N 1
ATOM 641 C CA . PRO A 1 85 ? 12.050 -1.043 -8.825 1.00 96.31 85 PRO A CA 1
ATOM 642 C C . PRO A 1 85 ? 12.985 -1.482 -7.693 1.00 96.31 85 PRO A C 1
ATOM 644 O O . PRO A 1 85 ? 14.198 -1.589 -7.886 1.00 96.31 85 PRO A O 1
ATOM 647 N N . ALA A 1 86 ? 12.413 -1.730 -6.517 1.00 96.12 86 ALA A N 1
ATOM 648 C CA . ALA A 1 86 ? 13.104 -2.354 -5.400 1.00 96.12 86 ALA A CA 1
ATOM 649 C C . ALA A 1 86 ? 13.308 -3.852 -5.671 1.00 96.12 86 ALA A C 1
ATOM 651 O O . ALA A 1 86 ? 12.460 -4.503 -6.277 1.00 96.12 86 ALA A O 1
ATOM 652 N N . GLU A 1 87 ? 14.426 -4.397 -5.191 1.00 96.25 87 GLU A N 1
ATOM 653 C CA . GLU A 1 87 ? 14.785 -5.815 -5.362 1.00 96.25 87 GLU A CA 1
ATOM 654 C C . GLU A 1 87 ? 14.291 -6.698 -4.205 1.00 96.25 87 GLU A C 1
ATOM 656 O O . GLU A 1 87 ? 14.252 -7.921 -4.320 1.00 96.25 87 GLU A O 1
ATOM 661 N N . ILE A 1 88 ? 13.897 -6.080 -3.090 1.00 96.06 88 ILE A N 1
ATOM 662 C CA . ILE A 1 88 ? 13.370 -6.744 -1.895 1.00 96.06 88 ILE A CA 1
ATOM 663 C C . ILE A 1 88 ? 12.041 -6.107 -1.480 1.00 96.06 88 ILE A C 1
ATOM 665 O O . ILE A 1 88 ? 11.837 -4.924 -1.766 1.00 96.06 88 ILE A O 1
ATOM 669 N N . PRO A 1 89 ? 11.136 -6.848 -0.814 1.00 97.06 89 PRO A N 1
ATOM 670 C CA . PRO A 1 89 ? 9.879 -6.279 -0.353 1.00 97.06 89 PRO A CA 1
ATOM 671 C C . PRO A 1 89 ? 10.100 -5.154 0.665 1.00 97.06 89 PRO A C 1
ATOM 673 O O . PRO A 1 89 ? 11.019 -5.219 1.489 1.00 97.06 89 PRO A O 1
ATOM 67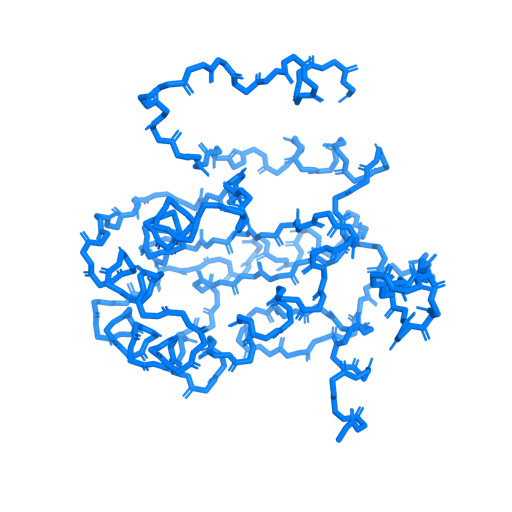6 N N . VAL A 1 90 ? 9.250 -4.126 0.617 1.00 96.31 90 VAL A N 1
ATOM 677 C CA . VAL A 1 90 ? 9.430 -2.899 1.407 1.00 96.31 90 VAL A CA 1
ATOM 678 C C . VAL A 1 90 ? 8.170 -2.460 2.141 1.00 96.31 90 VAL A C 1
ATOM 680 O O . VAL A 1 90 ? 7.042 -2.689 1.698 1.00 96.31 90 VAL A O 1
ATOM 683 N N . LEU A 1 91 ? 8.383 -1.760 3.252 1.00 95.06 91 LEU A N 1
ATOM 684 C CA . LEU A 1 91 ? 7.376 -0.933 3.900 1.00 95.06 91 LEU A CA 1
ATOM 685 C C . LEU A 1 91 ? 7.391 0.469 3.278 1.00 95.06 91 LEU A C 1
ATOM 687 O O . LEU A 1 91 ? 8.428 1.133 3.265 1.00 95.06 91 LEU A O 1
ATOM 691 N N . LEU A 1 92 ? 6.237 0.941 2.811 1.00 93.88 92 LEU A N 1
ATOM 692 C CA . LEU A 1 92 ? 6.067 2.305 2.321 1.00 93.88 92 LEU A CA 1
ATOM 693 C C . LEU A 1 92 ? 5.888 3.239 3.523 1.00 93.88 92 LEU A C 1
ATOM 695 O O . LEU A 1 92 ? 4.847 3.207 4.179 1.00 93.88 92 LEU A O 1
ATOM 699 N N . ALA A 1 93 ? 6.896 4.067 3.805 1.00 85.00 93 ALA A N 1
ATOM 700 C CA . ALA A 1 93 ? 6.852 5.068 4.879 1.00 85.00 93 ALA A CA 1
ATOM 701 C C . ALA A 1 93 ? 6.713 6.510 4.373 1.00 85.00 93 ALA A C 1
ATOM 703 O O . ALA A 1 93 ? 6.702 7.442 5.174 1.00 85.00 93 ALA A O 1
ATOM 704 N N . ALA A 1 94 ? 6.634 6.712 3.056 1.00 80.12 94 ALA A N 1
ATOM 705 C CA . ALA A 1 94 ? 6.270 8.013 2.516 1.00 80.12 94 ALA A CA 1
ATOM 706 C C . ALA A 1 94 ? 4.810 8.333 2.867 1.00 80.12 94 ALA A C 1
ATOM 708 O O . ALA A 1 94 ? 3.918 7.495 2.722 1.00 80.12 94 ALA A O 1
ATOM 709 N N . GLU A 1 95 ? 4.584 9.560 3.316 1.00 83.38 95 GLU A N 1
ATOM 710 C CA . GLU A 1 95 ? 3.250 10.129 3.455 1.00 83.38 95 GLU A CA 1
ATOM 711 C C . GLU A 1 95 ? 2.812 10.693 2.091 1.00 83.38 95 GLU A C 1
ATOM 713 O O . GLU A 1 95 ? 3.660 11.129 1.308 1.00 83.38 95 GLU A O 1
ATOM 718 N N . PRO A 1 96 ? 1.510 10.674 1.759 1.00 82.81 96 PRO A N 1
ATOM 719 C CA . PRO A 1 96 ? 1.021 11.155 0.468 1.00 82.81 96 PRO A CA 1
ATOM 720 C C . PRO A 1 96 ? 0.862 12.685 0.395 1.00 82.81 96 PRO A C 1
ATOM 722 O O . PRO A 1 96 ? 0.321 13.191 -0.587 1.00 82.81 96 PRO A O 1
ATOM 725 N N . ASP A 1 97 ? 1.301 13.423 1.419 1.00 86.94 97 ASP A N 1
ATOM 726 C CA . ASP A 1 97 ? 1.376 14.891 1.417 1.00 86.94 97 ASP A CA 1
ATOM 727 C C . ASP A 1 97 ? 2.450 15.421 0.449 1.00 86.94 97 ASP A C 1
ATOM 729 O O . ASP A 1 97 ? 2.330 16.545 -0.038 1.00 86.94 97 ASP A O 1
ATOM 733 N N . ASP A 1 98 ? 3.431 14.583 0.100 1.00 91.38 98 ASP A N 1
ATOM 734 C CA . ASP A 1 98 ? 4.318 14.746 -1.052 1.00 91.38 98 ASP A CA 1
ATOM 735 C C . ASP A 1 98 ? 3.987 13.686 -2.125 1.00 91.38 98 ASP A C 1
ATOM 737 O O . ASP A 1 98 ? 4.506 12.562 -2.086 1.00 91.38 98 ASP A O 1
ATOM 741 N N . PRO A 1 99 ? 3.120 14.009 -3.107 1.00 93.31 99 PRO A N 1
ATOM 742 C CA . PRO A 1 99 ? 2.683 13.040 -4.106 1.00 93.31 99 PRO A CA 1
ATOM 743 C C . PRO A 1 99 ? 3.809 12.511 -4.997 1.00 93.31 99 PRO A C 1
ATOM 745 O O . PRO A 1 99 ? 3.732 11.366 -5.445 1.00 93.31 99 PRO A O 1
ATOM 748 N N . ALA A 1 100 ? 4.848 13.314 -5.256 1.00 94.81 100 ALA A N 1
ATOM 749 C CA . ALA A 1 100 ? 5.988 12.893 -6.068 1.00 94.81 100 ALA A CA 1
ATOM 750 C C . ALA A 1 100 ? 6.814 11.852 -5.310 1.00 94.81 100 ALA A C 1
ATOM 752 O O . ALA A 1 100 ? 7.103 10.772 -5.830 1.00 94.81 100 ALA A O 1
ATOM 753 N N . ALA A 1 101 ? 7.142 12.142 -4.051 1.00 93.62 101 ALA A N 1
ATOM 754 C CA . 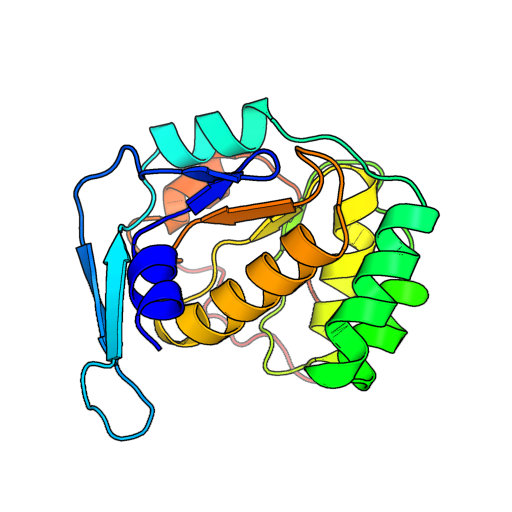ALA A 1 101 ? 7.878 11.209 -3.218 1.00 93.62 101 ALA A CA 1
ATOM 755 C C . ALA A 1 101 ? 7.092 9.921 -2.949 1.00 93.62 101 ALA A C 1
ATOM 757 O O . ALA A 1 101 ? 7.643 8.823 -3.073 1.00 93.62 101 ALA A O 1
ATOM 758 N N . PHE A 1 102 ? 5.804 10.042 -2.622 1.00 95.75 102 PHE A N 1
ATOM 759 C CA . PHE A 1 102 ? 4.940 8.885 -2.426 1.00 95.75 102 PHE A CA 1
ATOM 760 C C . PHE A 1 102 ? 4.830 8.044 -3.700 1.00 95.75 102 PHE A C 1
ATOM 762 O O . PHE A 1 102 ? 4.985 6.826 -3.638 1.00 95.75 102 PHE A O 1
ATOM 769 N N . GLY A 1 103 ? 4.637 8.677 -4.862 1.00 96.94 103 GLY A N 1
ATOM 770 C CA . GLY A 1 103 ? 4.584 7.987 -6.150 1.00 96.94 103 GLY A CA 1
ATOM 771 C C . GLY A 1 103 ? 5.876 7.233 -6.472 1.00 96.94 103 GLY A C 1
ATOM 772 O O . GLY A 1 103 ? 5.821 6.072 -6.875 1.00 96.94 103 GLY A O 1
ATOM 773 N N . ALA A 1 104 ? 7.039 7.834 -6.210 1.00 96.69 104 ALA A N 1
ATOM 774 C CA . ALA A 1 104 ? 8.328 7.171 -6.405 1.00 96.69 104 ALA A CA 1
ATOM 775 C C . ALA A 1 104 ? 8.478 5.931 -5.505 1.00 96.69 104 ALA A C 1
ATOM 777 O O . ALA A 1 104 ? 8.890 4.868 -5.971 1.00 96.69 104 ALA A O 1
ATOM 778 N N . VAL A 1 105 ? 8.099 6.042 -4.227 1.00 96.69 105 VAL A N 1
ATOM 779 C CA . VAL A 1 105 ? 8.126 4.926 -3.266 1.00 96.69 105 VAL A CA 1
ATOM 780 C C . VAL A 1 105 ? 7.128 3.829 -3.653 1.00 96.69 105 VAL A C 1
ATOM 782 O O . VAL A 1 105 ? 7.481 2.648 -3.638 1.00 96.69 105 VAL A O 1
ATOM 785 N N . LEU A 1 106 ? 5.913 4.203 -4.060 1.00 97.50 106 LEU A N 1
ATOM 786 C CA . LEU A 1 106 ? 4.891 3.274 -4.535 1.00 97.50 106 LEU A CA 1
ATOM 787 C C . LEU A 1 106 ? 5.380 2.508 -5.769 1.00 97.50 106 LEU A C 1
ATOM 789 O O . LEU A 1 106 ? 5.395 1.278 -5.749 1.00 97.50 106 LEU A O 1
ATOM 793 N N . GLY A 1 107 ? 5.846 3.213 -6.803 1.00 97.69 107 GLY A N 1
ATOM 794 C CA . GLY A 1 107 ? 6.345 2.602 -8.037 1.00 97.69 107 GLY A CA 1
ATOM 795 C C . GLY A 1 107 ? 7.572 1.716 -7.818 1.00 97.69 107 GLY A C 1
ATOM 796 O O . GLY A 1 107 ? 7.688 0.664 -8.448 1.00 97.69 107 GLY A O 1
ATOM 797 N N . ALA A 1 108 ? 8.460 2.094 -6.895 1.00 97.50 108 ALA A N 1
ATOM 798 C CA . ALA A 1 108 ? 9.614 1.283 -6.526 1.00 97.50 108 ALA A CA 1
ATOM 799 C C . ALA A 1 108 ? 9.187 -0.006 -5.813 1.00 97.50 108 ALA A C 1
ATOM 801 O O . ALA A 1 108 ? 9.680 -1.086 -6.145 1.00 97.50 108 ALA A O 1
ATOM 8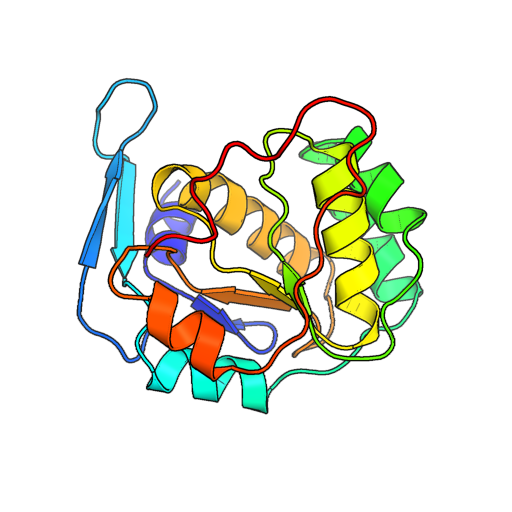02 N N . SER A 1 109 ? 8.235 0.087 -4.879 1.00 97.50 109 SER A N 1
ATOM 803 C CA . SER A 1 109 ? 7.771 -1.057 -4.085 1.00 97.50 109 SER A CA 1
ATOM 804 C C . SER A 1 109 ? 7.186 -2.195 -4.925 1.00 97.50 109 SER A C 1
ATOM 806 O O . SER A 1 109 ? 7.326 -3.362 -4.557 1.00 97.50 109 SER A O 1
ATOM 808 N N . LEU A 1 110 ? 6.618 -1.880 -6.096 1.00 97.75 110 LEU A N 1
ATOM 809 C CA . LEU A 1 110 ? 6.066 -2.877 -7.012 1.00 97.75 110 LEU A CA 1
ATOM 810 C C . LEU A 1 110 ? 7.109 -3.888 -7.503 1.00 97.75 110 LEU A C 1
ATOM 812 O O . LEU A 1 110 ? 6.723 -4.987 -7.875 1.00 97.75 110 LEU A O 1
ATOM 816 N N . GLY A 1 111 ? 8.407 -3.566 -7.485 1.00 97.19 111 GLY A N 1
ATOM 817 C CA . GLY A 1 111 ? 9.463 -4.469 -7.964 1.00 97.19 111 GLY A CA 1
ATOM 818 C C . GLY A 1 111 ? 9.577 -5.785 -7.186 1.00 97.19 111 GLY A C 1
ATOM 819 O O . GLY A 1 111 ? 9.948 -6.807 -7.758 1.00 97.19 111 GLY A O 1
ATOM 820 N N . ALA A 1 112 ? 9.194 -5.787 -5.908 1.00 96.81 112 ALA A N 1
ATOM 821 C CA . ALA A 1 112 ? 9.301 -6.961 -5.039 1.00 96.81 112 ALA A CA 1
ATOM 822 C C . ALA A 1 112 ? 8.096 -7.167 -4.102 1.00 96.81 112 ALA A C 1
ATOM 824 O O . ALA A 1 112 ? 7.970 -8.231 -3.492 1.00 96.81 112 ALA A O 1
ATOM 825 N N . GLY A 1 113 ? 7.199 -6.185 -4.010 1.00 97.75 113 GLY A N 1
ATOM 826 C CA . GLY A 1 113 ? 6.057 -6.172 -3.104 1.00 97.75 113 GLY A CA 1
ATOM 827 C C . GLY A 1 113 ? 6.153 -5.023 -2.103 1.00 97.75 113 GLY A C 1
ATOM 828 O O . GLY A 1 113 ? 7.138 -4.890 -1.375 1.00 97.75 113 GLY A O 1
ATOM 829 N N . GLY A 1 114 ? 5.109 -4.202 -2.050 1.00 97.38 114 GLY A N 1
ATOM 830 C CA . GLY A 1 114 ? 4.972 -3.111 -1.092 1.00 97.38 114 GLY A CA 1
ATOM 831 C C . GLY A 1 114 ? 3.897 -3.385 -0.049 1.00 97.38 114 GLY A C 1
ATOM 832 O O . GLY A 1 114 ? 2.784 -3.773 -0.403 1.00 97.38 114 GLY A O 1
ATOM 833 N N . LEU A 1 115 ? 4.193 -3.138 1.227 1.00 97.56 115 LEU A N 1
ATOM 834 C CA . LEU A 1 115 ? 3.172 -2.996 2.268 1.00 97.56 115 LEU A CA 1
ATOM 835 C C . LEU A 1 115 ? 3.045 -1.533 2.639 1.00 97.56 115 LEU A C 1
ATOM 837 O O . LEU A 1 115 ? 4.034 -0.887 2.973 1.00 97.56 115 LEU A O 1
ATOM 841 N N . TRP A 1 116 ? 1.823 -1.025 2.628 1.00 97.06 116 TRP A N 1
ATOM 842 C CA . TRP A 1 116 ? 1.512 0.295 3.138 1.00 97.06 116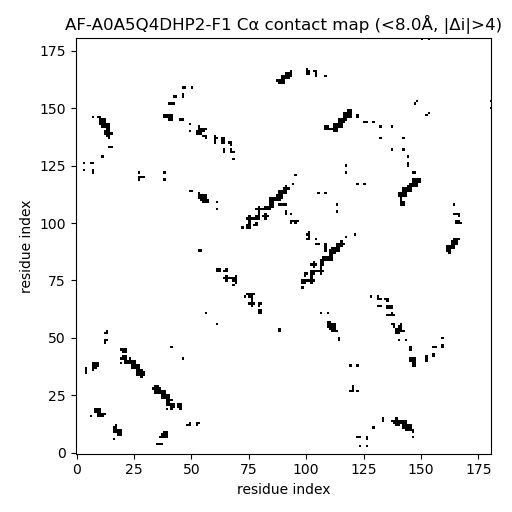 TRP A CA 1
ATOM 843 C C . TRP A 1 116 ? 0.535 0.189 4.302 1.00 97.06 116 TRP A C 1
ATOM 845 O O . TRP A 1 116 ? -0.505 -0.466 4.214 1.00 97.06 116 TRP A O 1
ATOM 855 N N . CYS A 1 117 ? 0.905 0.831 5.405 1.00 95.00 117 CYS A N 1
ATOM 856 C CA . CYS A 1 117 ? 0.085 0.975 6.594 1.00 95.00 117 CYS A CA 1
ATOM 857 C C . CYS A 1 117 ? -0.054 2.479 6.869 1.00 95.00 117 CYS A C 1
ATOM 859 O O . CYS A 1 117 ? 0.795 3.041 7.557 1.00 95.00 117 CYS A O 1
ATOM 861 N N . PRO A 1 118 ? -1.023 3.174 6.249 1.00 93.31 118 PRO A N 1
ATOM 862 C CA . PRO A 1 118 ? -1.183 4.618 6.398 1.00 93.31 118 PRO A CA 1
ATOM 863 C C . PRO A 1 118 ? -1.750 4.980 7.769 1.00 93.31 118 PRO A C 1
ATOM 865 O O . PRO A 1 118 ? -2.444 4.177 8.394 1.00 93.31 118 PRO A O 1
ATOM 868 N N . ARG A 1 119 ? -1.533 6.221 8.210 1.00 91.12 119 ARG A N 1
ATOM 869 C CA . ARG A 1 119 ? -2.251 6.780 9.364 1.00 91.12 119 ARG A CA 1
ATOM 870 C C . ARG A 1 119 ? -3.772 6.799 9.113 1.00 91.12 119 ARG A C 1
ATOM 872 O O . ARG A 1 119 ? -4.185 6.891 7.952 1.00 91.12 119 ARG A O 1
ATOM 879 N N . PRO A 1 120 ? -4.619 6.732 10.158 1.00 89.44 120 PRO A N 1
ATOM 880 C CA . PRO A 1 120 ? -6.075 6.669 10.001 1.00 89.44 120 PRO A CA 1
ATOM 881 C C . PRO A 1 120 ? -6.666 7.800 9.151 1.00 89.44 120 PRO A C 1
ATOM 883 O O . PRO A 1 120 ? -7.574 7.564 8.355 1.00 89.44 120 PRO A O 1
ATOM 886 N N . GLU A 1 121 ? -6.116 9.010 9.255 1.00 88.00 121 GLU A N 1
ATOM 887 C CA . GLU A 1 121 ? -6.587 10.199 8.530 1.00 88.00 121 GLU A CA 1
ATOM 888 C C . GLU A 1 121 ? -6.345 10.092 7.016 1.00 88.00 121 GLU A C 1
ATOM 890 O O . GLU A 1 121 ? -7.003 10.757 6.217 1.00 88.00 121 GLU A O 1
ATOM 895 N N . VAL A 1 122 ? -5.410 9.228 6.614 1.00 91.31 122 VAL A N 1
ATOM 896 C CA . VAL A 1 122 ? -5.022 8.980 5.221 1.00 91.31 122 VAL A CA 1
ATOM 897 C C . VAL A 1 122 ? -5.790 7.789 4.624 1.00 91.31 122 VAL A C 1
ATOM 899 O O . VAL A 1 122 ? -5.761 7.584 3.410 1.00 91.31 122 VAL A O 1
ATOM 902 N N . ALA A 1 123 ? -6.541 7.027 5.429 1.00 91.69 123 ALA A N 1
ATOM 903 C CA . ALA A 1 123 ? -7.248 5.821 4.984 1.00 91.69 123 ALA A CA 1
ATOM 904 C C . ALA A 1 123 ? -8.170 6.019 3.756 1.00 91.69 123 ALA A C 1
ATOM 906 O O . ALA A 1 123 ? -8.155 5.151 2.878 1.00 91.69 123 ALA A O 1
ATOM 907 N N . PRO A 1 124 ? -8.921 7.134 3.600 1.00 91.25 124 PRO A N 1
ATOM 908 C CA . PRO A 1 124 ? -9.715 7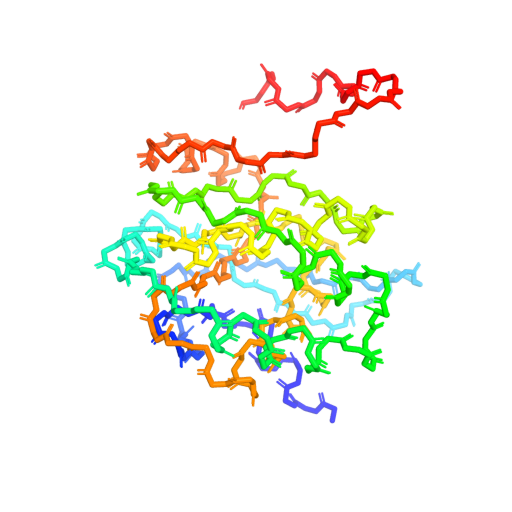.367 2.391 1.00 91.25 124 PRO A CA 1
ATOM 909 C C . PRO A 1 124 ? -8.858 7.465 1.126 1.00 91.25 124 PRO A C 1
ATOM 911 O O . PRO A 1 124 ? -9.141 6.796 0.133 1.00 91.25 124 PRO A O 1
ATOM 914 N N . LEU A 1 125 ? -7.774 8.247 1.171 1.00 91.88 125 LEU A N 1
ATOM 915 C CA . LEU A 1 125 ? -6.845 8.374 0.048 1.00 91.88 125 LEU A CA 1
ATOM 916 C C . LEU A 1 125 ? -6.147 7.042 -0.238 1.00 91.88 125 LEU A C 1
ATOM 918 O O . LEU A 1 125 ? -6.024 6.642 -1.393 1.00 91.88 125 LEU A O 1
ATOM 922 N N . ALA A 1 126 ? -5.748 6.321 0.809 1.00 94.75 126 ALA A N 1
ATOM 923 C CA . ALA A 1 126 ? -5.137 5.013 0.655 1.00 94.75 126 ALA A CA 1
ATOM 924 C C . ALA A 1 126 ? -6.073 4.003 -0.015 1.00 94.75 126 ALA A C 1
ATOM 926 O O . ALA A 1 126 ? -5.653 3.247 -0.890 1.00 94.75 126 ALA A O 1
ATOM 927 N N . THR A 1 127 ? -7.358 4.052 0.334 1.00 94.75 127 THR A N 1
ATOM 928 C CA . THR A 1 127 ? -8.397 3.234 -0.293 1.00 94.75 127 THR A CA 1
ATOM 929 C C . THR A 1 127 ? -8.546 3.578 -1.774 1.00 94.75 127 THR A C 1
ATOM 931 O O . THR A 1 127 ? -8.590 2.665 -2.594 1.00 94.75 127 THR A O 1
ATOM 934 N N . LEU A 1 128 ? -8.544 4.865 -2.146 1.00 94.31 128 LEU A N 1
ATOM 935 C CA . LEU A 1 128 ? -8.570 5.297 -3.553 1.00 94.31 128 LEU A CA 1
ATOM 936 C C . LEU A 1 128 ? -7.342 4.815 -4.338 1.00 94.31 128 LEU A C 1
ATOM 938 O O . LEU A 1 128 ? -7.476 4.366 -5.475 1.00 94.31 128 LEU A O 1
ATOM 942 N N . ILE A 1 129 ? -6.156 4.850 -3.730 1.00 96.00 129 ILE A N 1
ATOM 943 C CA . ILE A 1 129 ? -4.935 4.310 -4.342 1.00 96.00 129 ILE A CA 1
ATOM 944 C C . ILE A 1 129 ? -5.058 2.794 -4.529 1.00 96.00 129 ILE A C 1
ATOM 946 O O . ILE A 1 129 ? -4.760 2.293 -5.608 1.00 96.00 129 ILE A O 1
ATOM 950 N N . ALA A 1 130 ? -5.561 2.058 -3.535 1.00 97.12 130 ALA A N 1
ATOM 951 C CA . ALA A 1 130 ? -5.805 0.623 -3.669 1.00 97.12 130 ALA A CA 1
ATOM 952 C C . ALA A 1 130 ? -6.863 0.301 -4.745 1.00 97.12 130 ALA A C 1
ATOM 954 O O . ALA A 1 130 ? -6.708 -0.684 -5.463 1.00 97.12 130 ALA A O 1
ATOM 955 N N . VAL A 1 131 ? -7.888 1.147 -4.928 1.00 96.31 131 VAL A N 1
ATOM 956 C CA . VAL A 1 131 ? -8.825 1.042 -6.065 1.00 96.31 131 VAL A CA 1
ATOM 957 C C . VAL A 1 131 ? -8.088 1.202 -7.396 1.00 96.31 131 VAL A C 1
ATOM 959 O O . VAL A 1 131 ? -8.343 0.439 -8.322 1.00 96.31 131 VAL A O 1
ATOM 962 N N . ALA A 1 132 ? -7.164 2.161 -7.502 1.00 96.94 132 ALA A N 1
ATOM 963 C CA . ALA A 1 132 ? -6.366 2.346 -8.714 1.00 96.94 132 ALA A CA 1
ATOM 964 C C . ALA A 1 132 ? -5.420 1.162 -8.977 1.00 96.94 132 ALA A C 1
ATOM 966 O O . ALA A 1 132 ? -5.257 0.761 -10.125 1.00 96.94 132 ALA A O 1
ATOM 967 N N . VAL A 1 133 ? -4.841 0.571 -7.927 1.00 97.75 133 VAL A N 1
ATOM 968 C CA . VAL A 1 133 ? -4.028 -0.657 -8.004 1.00 97.75 133 VAL A CA 1
ATOM 969 C C . VAL A 1 133 ? -4.845 -1.838 -8.532 1.00 97.75 133 VAL A C 1
ATOM 971 O O . VAL A 1 133 ? -4.372 -2.558 -9.410 1.00 97.75 133 VAL A O 1
ATOM 974 N N . ASP A 1 134 ? -6.062 -2.017 -8.024 1.00 96.94 134 ASP A N 1
ATOM 975 C CA . ASP A 1 134 ? -7.000 -3.055 -8.467 1.00 96.94 134 ASP A CA 1
ATOM 976 C C . ASP A 1 134 ? -7.413 -2.845 -9.934 1.00 96.94 134 ASP A C 1
ATOM 978 O O . ASP A 1 134 ? -7.260 -3.738 -10.763 1.00 96.94 134 ASP A O 1
ATOM 982 N N . ALA A 1 135 ? -7.822 -1.623 -10.291 1.00 96.00 135 ALA A N 1
ATOM 983 C CA . ALA A 1 135 ? -8.234 -1.264 -11.650 1.00 96.00 135 ALA A CA 1
ATOM 984 C C . ALA A 1 135 ? -7.094 -1.340 -12.682 1.00 96.00 135 ALA A C 1
ATOM 986 O O . ALA A 1 135 ? -7.345 -1.579 -13.861 1.00 96.00 135 ALA A O 1
ATOM 987 N N . ALA A 1 136 ? -5.847 -1.137 -12.255 1.00 97.19 136 ALA A N 1
ATOM 988 C CA . ALA A 1 136 ? -4.662 -1.301 -13.093 1.00 97.19 136 ALA A CA 1
ATOM 989 C C . ALA A 1 136 ? -4.248 -2.771 -13.280 1.00 97.19 136 ALA A C 1
ATOM 991 O O . ALA A 1 136 ? -3.257 -3.042 -13.968 1.00 97.19 136 ALA A O 1
ATOM 992 N N . GLU A 1 137 ? -4.973 -3.712 -12.664 1.00 97.12 137 GLU A N 1
ATOM 993 C CA . GLU A 1 137 ? -4.663 -5.142 -12.675 1.00 97.12 137 GLU A CA 1
ATOM 994 C C . GLU A 1 137 ? -3.210 -5.390 -12.249 1.00 97.12 137 GLU A C 1
ATOM 996 O O . GLU A 1 137 ? -2.438 -6.105 -12.902 1.00 97.12 137 GLU A O 1
ATOM 1001 N N . VAL A 1 138 ? -2.802 -4.719 -11.168 1.00 97.88 138 VAL A N 1
ATOM 1002 C CA . VAL A 1 138 ? -1.496 -4.954 -10.557 1.00 97.88 138 VAL A CA 1
ATOM 1003 C C . VAL A 1 138 ? -1.483 -6.386 -10.001 1.00 97.88 138 VAL A C 1
ATOM 1005 O O . VAL A 1 138 ? -2.395 -6.753 -9.253 1.00 97.88 138 VAL A O 1
ATOM 1008 N N . PRO A 1 139 ? -0.469 -7.211 -10.336 1.00 97.88 139 PRO A N 1
ATOM 1009 C CA . PRO A 1 139 ? -0.418 -8.606 -9.922 1.00 97.88 139 PRO A CA 1
ATOM 1010 C C . PRO A 1 139 ? -0.605 -8.809 -8.408 1.00 97.88 139 PRO A C 1
ATOM 1012 O O . PRO A 1 139 ? -0.074 -8.032 -7.602 1.00 97.88 139 PRO A O 1
ATOM 1015 N N . PRO A 1 140 ? -1.305 -9.883 -7.990 1.00 98.06 140 PRO A N 1
ATOM 1016 C CA . PRO A 1 140 ? -1.430 -10.244 -6.586 1.00 98.06 140 PRO A CA 1
ATOM 1017 C C . PRO A 1 140 ? -0.074 -10.294 -5.876 1.00 98.06 140 PRO A C 1
ATOM 1019 O O . PRO A 1 140 ? 0.817 -11.038 -6.277 1.00 98.06 140 PRO A O 1
ATOM 1022 N N . GLY A 1 141 ? 0.055 -9.525 -4.793 1.00 97.12 141 GLY A N 1
ATOM 1023 C CA . GLY A 1 141 ? 1.264 -9.497 -3.966 1.00 97.12 141 GLY A CA 1
ATOM 1024 C C . GLY A 1 141 ? 2.182 -8.298 -4.182 1.00 97.12 141 GLY A C 1
ATOM 1025 O O . GLY A 1 141 ? 2.989 -8.014 -3.299 1.00 97.12 141 GLY A O 1
ATOM 1026 N N . ALA A 1 142 ? 2.034 -7.564 -5.288 1.00 98.12 142 ALA A N 1
ATOM 1027 C CA . ALA A 1 142 ? 2.873 -6.395 -5.568 1.00 98.12 142 ALA A CA 1
ATOM 1028 C C . ALA A 1 142 ? 2.547 -5.186 -4.692 1.00 98.12 142 ALA A C 1
ATOM 1030 O O . ALA A 1 142 ? 3.409 -4.347 -4.438 1.00 98.12 142 ALA A O 1
ATOM 1031 N N . PHE A 1 143 ? 1.329 -5.132 -4.164 1.00 98.50 143 PHE A N 1
ATOM 1032 C CA . PHE A 1 143 ? 0.902 -4.107 -3.230 1.00 98.50 143 PHE A CA 1
ATOM 1033 C C . PHE A 1 143 ? -0.075 -4.684 -2.203 1.00 98.50 143 PHE A C 1
ATOM 1035 O O . PHE A 1 143 ? -0.961 -5.481 -2.537 1.00 98.50 143 PHE A O 1
ATOM 1042 N N . ALA A 1 144 ? 0.085 -4.261 -0.953 1.00 98.19 144 ALA A N 1
ATOM 1043 C CA . ALA A 1 144 ? -0.817 -4.539 0.148 1.00 98.19 144 ALA A CA 1
ATOM 1044 C C . ALA A 1 144 ? -1.108 -3.257 0.938 1.00 98.19 144 ALA A C 1
ATOM 1046 O O . ALA A 1 144 ? -0.187 -2.548 1.338 1.00 98.19 144 ALA A O 1
ATOM 1047 N N . LEU A 1 145 ? -2.389 -3.007 1.208 1.00 97.94 145 LEU A N 1
ATOM 1048 C CA . LEU A 1 145 ? -2.866 -1.951 2.097 1.00 97.94 145 LEU A CA 1
ATOM 1049 C C . LEU A 1 145 ? -3.451 -2.583 3.360 1.00 97.94 145 LEU A C 1
ATOM 1051 O O . LEU A 1 145 ? -4.435 -3.327 3.288 1.00 97.94 145 LEU A O 1
ATOM 1055 N N . LEU A 1 146 ? -2.868 -2.246 4.508 1.00 96.38 146 LEU A N 1
ATOM 1056 C CA . LEU A 1 146 ? -3.379 -2.593 5.830 1.00 96.38 146 LEU A CA 1
ATOM 1057 C C . LEU A 1 146 ? -3.776 -1.308 6.565 1.00 96.38 146 LEU A C 1
ATOM 1059 O O . LEU A 1 146 ? -2.942 -0.441 6.789 1.00 96.38 146 LEU A O 1
ATOM 1063 N N . ASN A 1 147 ? -5.035 -1.181 6.971 1.00 90.06 147 ASN A N 1
ATOM 1064 C CA . ASN A 1 147 ? -5.476 -0.062 7.812 1.00 90.06 147 ASN A CA 1
ATOM 1065 C C . ASN A 1 147 ? -5.090 -0.369 9.269 1.00 90.06 147 ASN A C 1
ATOM 1067 O O . ASN A 1 147 ? -5.258 -1.502 9.690 1.00 90.06 147 ASN A O 1
ATOM 1071 N N . ALA A 1 148 ? -4.588 0.512 10.129 1.00 79.56 148 ALA A N 1
ATOM 1072 C CA . ALA A 1 148 ? -3.922 1.795 9.953 1.00 79.56 148 ALA A CA 1
ATOM 1073 C C . ALA A 1 148 ? -2.704 1.822 10.893 1.00 79.56 148 ALA A C 1
ATOM 1075 O O . ALA A 1 148 ? -2.671 1.094 11.891 1.00 79.56 148 ALA A O 1
ATOM 1076 N N . PHE A 1 149 ? -1.734 2.690 10.611 1.00 86.12 149 PHE A N 1
ATOM 1077 C CA . PHE A 1 149 ? -0.600 2.940 11.486 1.00 86.12 149 PHE A CA 1
ATOM 1078 C C . PHE A 1 149 ? -1.048 3.664 12.750 1.00 86.12 149 PHE A C 1
ATOM 1080 O O . PHE A 1 149 ? -1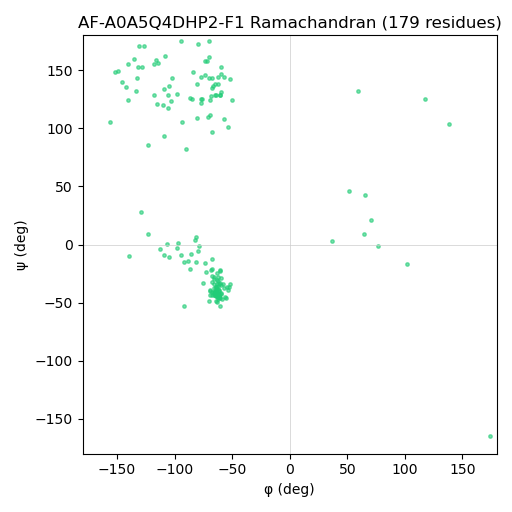.428 4.831 12.730 1.00 86.12 149 PHE A O 1
ATOM 1087 N N . THR A 1 150 ? -0.976 2.953 13.865 1.00 86.00 150 THR A N 1
ATOM 1088 C CA . THR A 1 150 ? -1.249 3.448 15.209 1.00 86.00 150 THR A CA 1
ATOM 1089 C C . THR A 1 150 ? -0.105 3.047 16.140 1.00 86.00 150 THR A C 1
ATOM 1091 O O . THR A 1 150 ? 0.737 2.208 15.800 1.00 86.00 150 THR A O 1
ATOM 1094 N N . VAL A 1 151 ? -0.108 3.579 17.365 1.00 85.56 151 VAL A N 1
ATOM 1095 C CA . VAL A 1 151 ? 0.812 3.143 18.432 1.00 85.56 151 VAL A CA 1
ATOM 1096 C C . VAL A 1 151 ? 0.778 1.617 18.616 1.00 85.56 151 VAL A C 1
ATOM 1098 O O . VAL A 1 151 ? 1.805 0.999 18.873 1.00 85.56 151 VAL A O 1
ATOM 1101 N N . GLN A 1 152 ? -0.383 0.988 18.413 1.00 83.94 152 GLN A N 1
ATOM 1102 C CA . GLN A 1 152 ? -0.568 -0.455 18.581 1.00 83.94 152 GLN A CA 1
ATOM 1103 C C . GLN A 1 152 ? 0.024 -1.278 17.431 1.00 83.94 152 GLN A C 1
ATOM 1105 O O . GLN A 1 152 ? 0.514 -2.383 17.657 1.00 83.94 152 GLN A O 1
ATOM 1110 N N . THR A 1 153 ? 0.007 -0.760 16.200 1.00 87.06 153 THR A N 1
ATOM 1111 C CA . THR A 1 153 ? 0.559 -1.467 15.031 1.00 87.06 153 THR A CA 1
ATOM 1112 C C . THR A 1 153 ? 2.042 -1.180 14.811 1.00 87.06 153 THR A C 1
ATOM 1114 O O . THR A 1 153 ? 2.689 -1.899 14.054 1.00 87.06 153 THR A O 1
ATOM 1117 N N . SER A 1 154 ? 2.604 -0.155 15.460 1.00 88.44 154 SER A N 1
ATOM 1118 C CA . SER A 1 154 ? 4.024 0.205 15.345 1.00 88.44 154 SER A CA 1
ATOM 1119 C C . SER A 1 154 ? 4.976 -0.967 15.675 1.00 88.44 154 SER A C 1
ATOM 1121 O O . SER A 1 154 ? 5.841 -1.281 14.848 1.00 88.44 154 SER A O 1
ATOM 1123 N N . PRO A 1 155 ? 4.779 -1.732 16.772 1.00 89.56 155 PRO A N 1
ATOM 1124 C CA . PRO A 1 155 ? 5.564 -2.942 17.024 1.00 89.56 155 PRO A CA 1
ATOM 1125 C C . PRO A 1 155 ? 5.396 -4.022 15.946 1.00 89.56 155 PRO A C 1
ATOM 1127 O O . PRO A 1 155 ? 6.355 -4.723 15.630 1.00 89.56 155 PRO A O 1
ATOM 1130 N N . LEU A 1 156 ? 4.200 -4.149 15.359 1.00 91.00 156 LEU A N 1
ATOM 1131 C CA . LEU A 1 156 ? 3.921 -5.141 14.314 1.00 91.00 156 LEU A CA 1
ATOM 1132 C C . LEU A 1 156 ? 4.651 -4.811 13.014 1.00 91.00 156 LEU A C 1
ATOM 1134 O O . LEU A 1 156 ? 5.191 -5.710 12.377 1.00 91.00 156 LEU A O 1
ATOM 1138 N N . LEU A 1 157 ? 4.721 -3.529 12.654 1.00 88.81 157 LEU A N 1
ATOM 1139 C CA . LEU A 1 157 ? 5.486 -3.064 11.499 1.00 88.81 157 LEU A CA 1
ATOM 1140 C C . LEU A 1 157 ? 6.974 -3.353 11.651 1.00 88.81 157 LEU A C 1
ATOM 1142 O O . LEU A 1 157 ? 7.586 -3.882 10.727 1.00 88.81 157 LEU A O 1
ATOM 1146 N N . ARG A 1 158 ? 7.541 -3.093 12.835 1.00 89.88 158 ARG A N 1
ATOM 1147 C CA . ARG A 1 158 ? 8.931 -3.471 13.136 1.00 89.88 158 ARG A CA 1
ATOM 1148 C C . ARG A 1 158 ? 9.151 -4.978 13.030 1.00 89.88 158 ARG A C 1
ATOM 1150 O O . ARG A 1 158 ? 10.154 -5.412 12.473 1.00 89.88 158 ARG A O 1
ATOM 1157 N N . ALA A 1 159 ? 8.199 -5.769 13.521 1.00 92.12 159 ALA A N 1
ATOM 1158 C CA . ALA A 1 159 ? 8.274 -7.226 13.490 1.00 92.12 159 ALA A CA 1
ATOM 1159 C C . ALA A 1 159 ? 8.193 -7.827 12.073 1.00 92.12 159 ALA A C 1
ATOM 1161 O O . ALA A 1 159 ? 8.493 -9.007 11.915 1.00 92.12 159 ALA A O 1
ATOM 1162 N N . THR A 1 160 ? 7.821 -7.049 11.046 1.00 91.00 160 THR A N 1
ATOM 1163 C CA . THR A 1 160 ? 7.866 -7.519 9.648 1.00 91.00 160 THR A CA 1
ATOM 1164 C C . THR A 1 160 ? 9.293 -7.736 9.139 1.00 91.00 160 THR A C 1
ATOM 1166 O O . THR A 1 160 ? 9.507 -8.531 8.231 1.00 91.00 160 THR A O 1
ATOM 1169 N N . GLY A 1 161 ? 10.282 -7.022 9.693 1.00 93.25 161 GLY A N 1
ATOM 1170 C CA . GLY A 1 161 ? 11.659 -7.051 9.191 1.00 93.25 161 GLY A CA 1
ATOM 1171 C C . GLY A 1 161 ? 11.833 -6.482 7.775 1.00 93.25 161 GLY A C 1
ATOM 1172 O O . GLY A 1 161 ? 12.909 -6.621 7.199 1.00 93.25 161 GLY A O 1
ATOM 1173 N N . LEU A 1 162 ? 10.799 -5.850 7.206 1.00 91.88 162 LEU A N 1
ATOM 1174 C CA . LEU A 1 162 ? 10.858 -5.233 5.884 1.00 91.88 162 LEU A CA 1
ATOM 1175 C C . LEU A 1 162 ? 11.734 -3.982 5.909 1.00 91.88 162 LEU A C 1
ATOM 1177 O O . LEU A 1 162 ? 11.702 -3.199 6.861 1.00 91.88 162 LEU A O 1
ATOM 1181 N N . ALA A 1 163 ? 12.476 -3.761 4.826 1.00 92.69 163 ALA A N 1
ATOM 1182 C CA . ALA A 1 163 ? 13.189 -2.509 4.642 1.00 92.69 163 ALA A CA 1
ATOM 1183 C C . ALA A 1 163 ? 12.185 -1.366 4.451 1.00 92.69 163 ALA A C 1
ATOM 1185 O O . ALA A 1 163 ? 11.207 -1.489 3.711 1.00 92.69 163 ALA A O 1
ATOM 1186 N N . THR A 1 164 ? 12.433 -0.237 5.107 1.00 91.25 164 THR A N 1
ATOM 1187 C CA . THR A 1 164 ? 11.593 0.949 4.954 1.00 91.25 164 THR A CA 1
ATOM 1188 C C . THR A 1 164 ? 12.041 1.751 3.744 1.00 91.25 164 THR A C 1
ATOM 1190 O O . THR A 1 164 ? 13.198 2.164 3.664 1.00 91.25 164 THR A O 1
ATOM 1193 N N . LEU A 1 165 ? 11.110 2.022 2.833 1.00 86.31 165 LEU A N 1
ATOM 1194 C CA . LEU A 1 165 ? 11.325 2.920 1.710 1.00 86.31 165 LEU A CA 1
ATOM 1195 C C . LEU A 1 165 ? 10.585 4.237 1.970 1.00 86.31 165 LEU A C 1
ATOM 1197 O O . LEU A 1 165 ? 9.362 4.275 2.113 1.00 86.31 165 LEU A O 1
ATOM 1201 N N . GLY A 1 166 ? 11.353 5.319 2.067 1.00 82.19 166 GLY A N 1
ATOM 1202 C CA . GLY A 1 166 ? 10.851 6.678 2.244 1.00 82.19 166 GLY A CA 1
ATOM 1203 C C . GLY A 1 166 ? 11.415 7.615 1.182 1.00 82.19 166 GLY A C 1
ATOM 1204 O O . GLY A 1 166 ? 12.324 7.258 0.433 1.00 82.19 166 GLY A O 1
ATOM 1205 N N . ALA A 1 167 ? 10.885 8.834 1.135 1.00 69.75 167 ALA A N 1
ATOM 1206 C CA . ALA A 1 167 ? 11.421 9.899 0.299 1.00 69.75 167 ALA A CA 1
ATOM 1207 C C . ALA A 1 167 ? 12.883 10.198 0.673 1.00 69.75 167 ALA A C 1
ATOM 1209 O O . ALA A 1 167 ? 13.182 10.430 1.849 1.00 69.75 167 ALA A O 1
ATOM 1210 N N . ALA A 1 168 ? 13.788 10.271 -0.306 1.00 57.03 168 ALA A N 1
ATOM 1211 C CA . ALA A 1 168 ? 15.095 10.886 -0.091 1.00 57.03 168 ALA A CA 1
ATOM 1212 C C . ALA A 1 168 ? 14.879 12.393 0.140 1.00 57.03 168 ALA A C 1
ATOM 1214 O O . ALA A 1 168 ? 14.680 13.153 -0.804 1.00 57.03 168 ALA A O 1
ATOM 1215 N N . ARG A 1 169 ? 14.830 12.833 1.402 1.00 48.78 169 ARG A N 1
ATOM 1216 C CA . ARG A 1 169 ? 14.559 14.238 1.732 1.00 48.78 169 ARG A CA 1
ATOM 1217 C C . ARG A 1 169 ? 15.739 15.140 1.373 1.00 48.78 169 ARG A C 1
ATOM 1219 O O . ARG A 1 169 ? 16.739 15.166 2.085 1.00 48.78 169 ARG A O 1
ATOM 1226 N N . GLY A 1 170 ? 15.571 15.968 0.346 1.00 43.41 170 GLY A N 1
ATOM 1227 C CA . GLY A 1 170 ? 16.269 17.246 0.219 1.00 43.41 170 GLY A CA 1
ATOM 1228 C C . GLY A 1 170 ? 15.445 18.352 0.880 1.00 43.41 170 GLY A C 1
ATOM 1229 O O . GLY A 1 170 ? 14.706 19.042 0.194 1.00 43.41 170 GLY A O 1
ATOM 1230 N N . GLY A 1 171 ? 15.531 18.502 2.207 1.00 35.12 171 GLY A N 1
ATOM 1231 C CA . GLY A 1 171 ? 14.877 19.605 2.928 1.00 35.12 171 GLY A CA 1
ATOM 1232 C C . GLY A 1 171 ? 14.222 19.195 4.246 1.00 35.12 171 GLY A C 1
ATOM 1233 O O . GLY A 1 171 ? 13.127 18.647 4.251 1.00 35.12 171 GLY A O 1
ATOM 1234 N N . THR A 1 172 ? 14.895 19.534 5.351 1.00 32.38 172 THR A N 1
ATOM 1235 C CA . THR A 1 172 ? 14.467 19.473 6.769 1.00 32.38 172 THR A CA 1
ATOM 1236 C C . THR A 1 172 ? 14.065 18.081 7.313 1.00 32.38 172 THR A C 1
ATOM 1238 O O . THR A 1 172 ? 13.299 17.350 6.680 1.00 32.38 172 THR A O 1
ATOM 1241 N N . PRO A 1 173 ? 14.564 17.659 8.497 1.00 38.06 173 PRO A N 1
ATOM 1242 C CA . PRO A 1 173 ? 14.380 16.293 8.989 1.00 38.06 173 PRO A CA 1
ATOM 1243 C C . PRO A 1 173 ? 12.899 15.924 9.085 1.00 38.06 173 PRO A C 1
ATOM 1245 O O . PRO A 1 173 ? 12.072 16.762 9.450 1.00 38.06 173 PRO A O 1
ATOM 1248 N N . LEU A 1 174 ? 12.567 14.662 8.785 1.00 40.66 174 LEU A N 1
ATOM 1249 C CA . LEU A 1 174 ? 11.349 14.028 9.301 1.00 40.66 174 LEU A CA 1
ATOM 1250 C C . LEU A 1 174 ? 11.433 14.218 10.808 1.00 40.66 174 LEU A C 1
ATOM 1252 O O . LEU A 1 174 ? 12.270 13.585 11.448 1.00 40.66 174 LEU A O 1
ATOM 1256 N N . GLY A 1 175 ? 10.696 15.193 11.341 1.00 31.44 175 GLY A N 1
ATOM 1257 C CA . GLY A 1 175 ? 10.808 15.576 12.736 1.00 31.44 175 GLY A CA 1
ATOM 1258 C C . GLY A 1 175 ? 10.539 14.351 13.584 1.00 31.44 175 GLY A C 1
ATOM 1259 O O . GLY A 1 175 ? 9.411 13.891 13.562 1.00 31.44 175 GLY A O 1
ATOM 1260 N N . ALA A 1 176 ? 11.593 13.813 14.207 1.00 35.00 176 ALA A N 1
ATOM 1261 C CA . ALA A 1 176 ? 11.708 13.095 15.483 1.00 35.00 176 ALA A CA 1
ATOM 1262 C C . ALA A 1 176 ? 10.590 12.129 15.967 1.00 35.00 176 ALA A C 1
ATOM 1264 O O . ALA A 1 176 ? 10.725 11.557 17.042 1.00 35.00 176 ALA A O 1
ATOM 1265 N N . ALA A 1 177 ? 9.526 11.880 15.209 1.00 40.50 177 ALA A N 1
ATOM 1266 C CA . ALA A 1 177 ? 8.293 11.237 15.656 1.00 40.50 177 ALA A CA 1
ATOM 1267 C C . ALA A 1 177 ? 8.166 9.780 15.187 1.00 40.50 177 ALA A C 1
ATOM 1269 O O . ALA A 1 177 ? 7.331 9.046 15.699 1.00 40.50 177 ALA A O 1
ATOM 1270 N N . TYR A 1 178 ? 9.027 9.326 14.270 1.00 41.38 178 TYR A N 1
ATOM 1271 C CA . TYR A 1 178 ? 9.032 7.940 13.784 1.00 41.38 178 TYR A CA 1
ATOM 1272 C C . TYR A 1 178 ? 10.065 7.030 14.480 1.00 41.38 178 TYR A C 1
ATOM 1274 O O . TYR A 1 178 ? 10.146 5.849 14.160 1.00 41.38 178 TYR A O 1
ATOM 1282 N N . MET A 1 179 ? 10.835 7.545 15.452 1.00 36.12 179 MET A N 1
ATOM 1283 C CA . MET A 1 179 ? 11.879 6.782 16.165 1.00 36.12 179 MET A CA 1
ATOM 1284 C C . MET A 1 179 ? 11.729 6.729 17.699 1.00 36.12 179 MET A C 1
ATOM 1286 O O . MET A 1 179 ? 12.638 6.243 18.365 1.00 36.12 179 MET A O 1
ATOM 1290 N N . GLN A 1 180 ? 10.613 7.186 18.286 1.00 35.22 180 GLN A N 1
ATOM 1291 C CA . GLN A 1 180 ? 10.414 7.146 19.751 1.00 35.22 180 GLN A CA 1
ATOM 1292 C C . GLN A 1 180 ? 9.086 6.520 20.226 1.00 35.22 180 GLN A C 1
ATOM 1294 O O . GLN A 1 180 ? 8.615 6.843 21.312 1.00 35.22 180 GLN A O 1
ATOM 1299 N N . LEU A 1 181 ? 8.499 5.591 19.459 1.00 38.72 181 LEU A N 1
ATOM 1300 C CA . LEU A 1 181 ? 7.366 4.754 19.901 1.00 38.72 181 LEU A CA 1
ATOM 1301 C C . LEU A 1 181 ? 7.598 3.281 19.576 1.00 38.72 181 LEU A C 1
ATOM 1303 O O . LEU A 1 181 ? 7.669 2.960 18.371 1.00 38.72 181 LEU A O 1
#

Nearest PDB structures (foldseek):
  4ns3-assembly1_E  TM=6.578E-01  e=2.430E-06  Mycobacterium tuberculosis
  4oe4-assembly1_A  TM=7.428E-01  e=8.321E-05  Saccharomyces cerevisiae S288C
  4lem-assembly2_C  TM=6.304E-01  e=1.338E-05  Mycobacterium tuberculosis H37Rv
  4oe4-assembly1_B  TM=7.149E-01  e=8.321E-05  Saccharomyces cerevisiae S288C
  4oe6-assembly1_B  TM=7.065E-01  e=2.491E-04  Saccharomyces cerevisiae S288C

Foldseek 3Di:
DVVLQVQQQFKCAQLDTHHAPAPAKDFAADPVRHTPHMYGAHDLVNLVRRLVFAAAFDLLLLLLLLVLCCVVPVLLSVLLNPAAADPEAEEEPEDCVPSNFSSNSLSNNNGTAYEYAAASNCSSVVSSSSVSSSVSCRGGNSYIYGYHDDPVCLVSVVVSVHHYRGGPDPDDDPPPDNPPD

Solvent-accessible surface area (backbone atoms only — not comparable to full-atom values): 9402 Å² total; per-residue (Å²): 117,72,66,60,44,56,51,42,46,30,24,38,43,52,63,37,81,36,81,58,79,38,85,49,70,46,79,29,54,47,97,87,67,46,77,70,44,41,31,39,40,53,33,70,68,40,53,52,54,41,61,77,39,46,28,49,41,57,72,66,35,39,45,35,30,16,60,48,29,41,85,78,39,51,58,22,13,52,25,16,56,69,29,68,60,33,88,56,46,24,32,51,67,45,58,72,91,43,40,44,42,25,16,27,41,54,29,9,20,25,34,19,7,23,40,36,49,47,43,60,85,44,44,68,61,51,49,53,50,51,50,29,39,57,76,27,61,40,52,57,8,15,47,28,43,42,39,35,48,41,86,81,33,41,64,52,57,62,70,64,73,52,51,76,40,56,54,86,74,90,71,78,76,84,72,80,69,92,82,76,120

Secondary structure (DSSP, 8-state):
-HHHHHHHTSEE-SSSEE--S---EEEEE-TTS-EEEEEEPP-HHHHHHHHHT-----HHHHHHHHHHHTTT-HHHHHHHHHPPPPSS-EEE---TTSHHHHHHHHHHHTTT-EEE---GGGHHHHHHHHHHHHHTTPPTTSEEE-S---TTTHHHHHHT-PEEE----SSS---S-SS--